Protein AF-A0A2I0NC88-F1 (afdb_monomer)

pLDDT: mean 74.72, std 17.95, range [32.59, 94.5]

Structure (mmCIF, N/CA/C/O backbone):
data_AF-A0A2I0NC88-F1
#
_entry.id   AF-A0A2I0NC88-F1
#
loop_
_atom_site.group_PDB
_atom_site.id
_atom_site.type_symbol
_atom_site.label_atom_id
_atom_site.label_alt_id
_atom_site.label_comp_id
_atom_site.label_asym_id
_atom_site.label_entity_id
_atom_site.label_seq_id
_atom_site.pdbx_PDB_ins_code
_atom_site.Cartn_x
_atom_site.Cartn_y
_atom_site.Cartn_z
_atom_site.occupancy
_atom_site.B_iso_or_equiv
_atom_site.auth_seq_id
_atom_site.auth_comp_id
_atom_site.auth_asym_id
_atom_site.auth_atom_id
_atom_site.pdbx_PDB_model_num
ATOM 1 N N . MET A 1 1 ? 12.461 -2.555 -6.311 1.00 89.81 1 MET A N 1
ATOM 2 C CA . MET A 1 1 ? 11.686 -1.477 -6.960 1.00 89.81 1 MET A CA 1
ATOM 3 C C . MET A 1 1 ? 11.341 -1.941 -8.358 1.00 89.81 1 MET A C 1
ATOM 5 O O . MET A 1 1 ? 12.186 -2.596 -8.954 1.00 89.81 1 MET A O 1
ATOM 9 N N . LEU A 1 2 ? 10.130 -1.673 -8.840 1.00 92.00 2 LEU A N 1
ATOM 10 C CA . LEU A 1 2 ? 9.649 -2.113 -10.152 1.00 92.00 2 LEU A CA 1
ATOM 11 C C . LEU A 1 2 ? 8.887 -0.975 -10.830 1.00 92.00 2 LEU A C 1
ATOM 13 O O . LEU A 1 2 ? 8.014 -0.376 -10.209 1.00 92.00 2 LEU A O 1
ATOM 17 N N . ASP A 1 3 ? 9.206 -0.685 -12.086 1.00 89.56 3 ASP A N 1
ATOM 18 C CA . ASP A 1 3 ? 8.430 0.252 -12.897 1.00 89.56 3 ASP A CA 1
ATOM 19 C C . ASP A 1 3 ? 7.160 -0.429 -13.437 1.00 89.56 3 ASP A C 1
ATOM 21 O O . ASP A 1 3 ? 7.151 -1.629 -13.710 1.00 89.56 3 ASP A O 1
ATOM 25 N N . ILE A 1 4 ? 6.082 0.335 -13.597 1.00 84.31 4 ILE A N 1
ATOM 26 C CA . ILE A 1 4 ? 4.883 -0.114 -14.313 1.00 84.31 4 ILE A CA 1
ATOM 27 C C . ILE A 1 4 ? 5.164 -0.187 -15.821 1.00 84.31 4 ILE A C 1
ATOM 29 O O . ILE A 1 4 ? 4.772 -1.152 -16.475 1.00 84.31 4 ILE A O 1
ATOM 33 N N . GLU A 1 5 ? 5.832 0.829 -16.368 1.00 84.31 5 GLU A N 1
ATOM 34 C CA . GLU A 1 5 ? 6.016 1.026 -17.808 1.00 84.31 5 GLU A CA 1
ATOM 35 C C . GLU A 1 5 ? 7.432 0.604 -18.212 1.00 84.31 5 GLU A C 1
ATOM 37 O O . GLU A 1 5 ? 8.406 1.302 -17.940 1.00 84.31 5 GLU A O 1
ATOM 42 N N . MET A 1 6 ? 7.548 -0.562 -18.850 1.00 88.00 6 MET A N 1
ATOM 43 C CA . MET A 1 6 ? 8.816 -1.144 -19.299 1.00 88.00 6 MET A CA 1
ATOM 44 C C . MET A 1 6 ? 8.647 -1.772 -20.694 1.00 88.00 6 MET A C 1
ATOM 46 O O . MET A 1 6 ? 7.564 -2.275 -21.003 1.00 88.00 6 MET A O 1
ATOM 50 N N . PRO A 1 7 ? 9.681 -1.749 -21.556 1.00 88.00 7 PRO A N 1
ATOM 51 C CA . PRO A 1 7 ? 9.621 -2.373 -22.874 1.00 88.00 7 PRO A CA 1
ATOM 52 C C . PRO A 1 7 ? 9.648 -3.907 -22.777 1.00 88.00 7 PRO A C 1
ATOM 54 O O . PRO A 1 7 ? 10.361 -4.481 -21.957 1.00 88.00 7 PRO A O 1
ATOM 57 N N . GLY A 1 8 ? 8.902 -4.578 -23.658 1.00 91.94 8 GLY A N 1
ATOM 58 C CA . GLY A 1 8 ? 8.863 -6.042 -23.778 1.00 91.94 8 GLY A CA 1
ATOM 59 C C . GLY A 1 8 ? 7.950 -6.743 -22.766 1.00 91.94 8 GLY A C 1
ATOM 60 O O . GLY A 1 8 ? 7.130 -7.555 -23.176 1.00 91.94 8 GLY A O 1
ATOM 61 N N . MET A 1 9 ? 8.061 -6.410 -21.478 1.00 87.62 9 MET A N 1
ATOM 62 C CA . MET A 1 9 ? 7.198 -6.917 -20.401 1.00 87.62 9 MET A CA 1
ATOM 63 C C . MET A 1 9 ? 6.915 -5.793 -19.405 1.00 87.62 9 MET A C 1
ATOM 65 O O . MET A 1 9 ? 7.848 -5.167 -18.908 1.00 87.62 9 MET A O 1
ATOM 69 N N . ASN A 1 10 ? 5.645 -5.545 -19.089 1.00 90.38 10 ASN A N 1
ATOM 70 C CA . ASN A 1 10 ? 5.238 -4.500 -18.152 1.00 90.38 10 ASN A CA 1
ATOM 71 C C . ASN A 1 10 ? 5.289 -4.963 -16.680 1.00 90.38 10 ASN A C 1
ATOM 73 O O . ASN A 1 10 ? 5.391 -6.152 -16.368 1.00 90.38 10 ASN A O 1
ATOM 77 N N . GLY A 1 11 ? 5.197 -4.016 -15.741 1.00 89.75 11 GLY A N 1
ATOM 78 C CA . GLY A 1 11 ? 5.301 -4.309 -14.307 1.00 89.75 11 GLY A CA 1
ATOM 79 C C . GLY A 1 11 ? 4.206 -5.230 -13.746 1.00 89.75 11 GLY A C 1
ATOM 80 O O . GLY A 1 11 ? 4.439 -5.906 -12.746 1.00 89.75 11 GLY A O 1
ATOM 81 N N . PHE A 1 12 ? 3.025 -5.300 -14.371 1.00 90.62 12 PHE A N 1
ATOM 82 C CA . PHE A 1 12 ? 1.961 -6.225 -13.959 1.00 90.62 12 PHE A CA 1
ATOM 83 C C . PHE A 1 12 ? 2.224 -7.646 -14.437 1.00 90.62 12 PHE A C 1
ATOM 85 O O . PHE A 1 12 ? 2.106 -8.567 -13.637 1.00 90.62 12 PHE A O 1
ATOM 92 N N . GLU A 1 13 ? 2.640 -7.809 -15.692 1.00 92.69 13 GLU A N 1
ATOM 93 C CA . GLU A 1 13 ? 3.052 -9.102 -16.256 1.00 92.69 13 GLU A CA 1
ATOM 94 C C . GLU A 1 13 ? 4.215 -9.694 -15.451 1.00 92.69 13 GLU A C 1
ATOM 96 O O . GLU A 1 13 ? 4.201 -10.875 -15.111 1.00 92.69 13 GLU A O 1
ATOM 101 N N . PHE A 1 14 ? 5.176 -8.859 -15.037 1.00 94.25 14 PHE A N 1
ATOM 102 C CA . PHE A 1 14 ? 6.23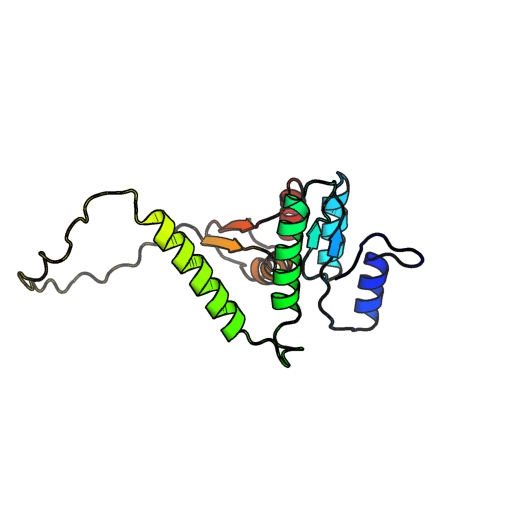6 -9.286 -14.125 1.00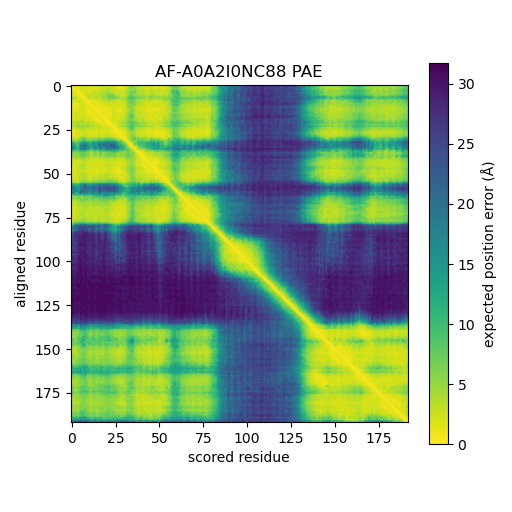 94.25 14 PHE A CA 1
ATOM 103 C C . PHE A 1 14 ? 5.694 -9.752 -12.762 1.00 94.25 14 PHE A C 1
ATOM 105 O O . PHE A 1 14 ? 6.161 -10.762 -12.242 1.00 94.25 14 PHE A O 1
ATOM 112 N N . LEU A 1 15 ? 4.731 -9.042 -12.157 1.00 92.88 15 LEU A N 1
ATOM 113 C CA . LEU A 1 15 ? 4.129 -9.453 -10.878 1.00 92.88 15 LEU A CA 1
ATOM 114 C C . LEU A 1 15 ? 3.327 -10.758 -11.004 1.00 92.88 15 LEU A C 1
ATOM 116 O O . LEU A 1 15 ? 3.405 -11.599 -10.107 1.00 92.88 15 LEU A O 1
ATOM 120 N N . GLU A 1 16 ? 2.591 -10.928 -12.104 1.00 93.88 16 GLU A N 1
ATOM 121 C CA . GLU A 1 16 ? 1.841 -12.140 -12.445 1.00 93.88 16 GLU A CA 1
ATOM 122 C C . GLU A 1 16 ? 2.810 -13.326 -12.616 1.00 93.88 16 GLU A C 1
ATOM 124 O O . GLU A 1 16 ? 2.749 -14.275 -11.833 1.00 93.88 16 GLU A O 1
ATOM 129 N N . MET A 1 17 ? 3.817 -13.212 -13.490 1.00 93.50 17 MET A N 1
ATOM 130 C CA . MET A 1 17 ? 4.854 -14.234 -13.695 1.00 93.50 17 MET A CA 1
ATOM 131 C C . MET A 1 17 ? 5.632 -14.558 -12.407 1.00 93.50 17 MET A C 1
ATOM 133 O O . MET A 1 17 ? 5.860 -15.719 -12.075 1.00 93.50 17 MET A O 1
ATOM 137 N N . LYS A 1 18 ? 6.024 -13.546 -11.624 1.00 92.94 18 LYS A N 1
ATOM 138 C CA . LYS A 1 18 ? 6.692 -13.725 -10.321 1.00 92.94 18 LYS A CA 1
ATOM 139 C C . LYS A 1 18 ? 5.839 -14.554 -9.353 1.00 92.94 18 LYS A C 1
ATOM 141 O O . LYS A 1 18 ? 6.387 -15.341 -8.578 1.00 92.94 18 LYS A O 1
ATOM 146 N N . LYS A 1 19 ? 4.519 -14.344 -9.354 1.00 89.75 19 LYS A N 1
ATOM 147 C CA . LYS A 1 19 ? 3.560 -15.073 -8.516 1.00 89.75 19 LYS A CA 1
ATOM 148 C C . LYS A 1 19 ? 3.395 -16.516 -8.997 1.00 89.75 19 LYS A C 1
ATOM 150 O O . LYS A 1 19 ? 3.413 -17.414 -8.161 1.00 89.75 19 LYS A O 1
ATOM 155 N N . GLU A 1 20 ? 3.300 -16.736 -10.306 1.00 93.94 20 GLU A N 1
ATOM 156 C CA . GLU A 1 20 ? 3.241 -18.070 -10.927 1.00 93.94 20 GLU A CA 1
ATOM 157 C C . GLU A 1 20 ? 4.505 -18.897 -10.653 1.00 93.94 20 GLU A C 1
ATOM 159 O O . GLU A 1 20 ? 4.414 -20.063 -10.278 1.00 93.94 20 GLU A O 1
ATOM 164 N N . LEU A 1 21 ? 5.684 -18.273 -10.739 1.00 93.94 21 LEU A N 1
ATOM 165 C CA . LEU A 1 21 ? 6.977 -18.889 -10.422 1.00 93.94 21 LEU A CA 1
ATOM 166 C C . LEU A 1 21 ? 7.239 -19.051 -8.908 1.00 93.94 21 LEU A C 1
ATOM 168 O O . LEU A 1 21 ? 8.311 -19.511 -8.519 1.00 93.94 21 LEU A O 1
ATOM 172 N N . GLY A 1 22 ? 6.306 -18.649 -8.035 1.00 90.06 22 GLY A N 1
ATOM 173 C CA . GLY A 1 22 ? 6.441 -18.782 -6.578 1.00 90.06 22 GLY A CA 1
ATOM 174 C C . GLY A 1 22 ? 7.544 -17.920 -5.943 1.00 90.06 22 GLY A C 1
ATOM 175 O O . GLY A 1 22 ? 8.000 -18.212 -4.838 1.00 90.06 22 GLY A O 1
ATOM 176 N N . ILE A 1 23 ? 7.996 -16.856 -6.615 1.00 90.00 23 ILE A N 1
ATOM 177 C CA . ILE A 1 23 ? 9.155 -16.058 -6.192 1.00 90.00 23 ILE A CA 1
ATOM 178 C C . ILE A 1 23 ? 8.761 -15.093 -5.058 1.00 90.00 23 ILE A C 1
ATOM 180 O O . ILE A 1 23 ? 8.155 -14.041 -5.290 1.00 90.00 23 ILE A O 1
ATOM 184 N N . ASP A 1 24 ? 9.154 -15.404 -3.818 1.00 84.25 24 ASP A N 1
ATOM 185 C CA . ASP A 1 24 ? 8.942 -14.558 -2.627 1.00 84.25 24 ASP A CA 1
ATOM 186 C C . ASP A 1 24 ? 10.012 -13.457 -2.473 1.00 84.25 24 ASP A C 1
ATOM 188 O O . ASP A 1 24 ? 10.794 -13.429 -1.523 1.00 84.25 24 ASP A O 1
ATOM 192 N N . ILE A 1 25 ? 10.047 -12.533 -3.436 1.00 88.94 25 ILE A N 1
ATOM 193 C CA . ILE A 1 25 ? 10.801 -11.272 -3.343 1.00 88.94 25 ILE A CA 1
ATOM 194 C C . ILE A 1 25 ? 9.801 -10.123 -3.128 1.00 88.94 25 ILE A C 1
ATOM 196 O O . ILE A 1 25 ? 8.797 -10.054 -3.846 1.00 88.94 25 ILE A O 1
ATOM 200 N N . PRO A 1 26 ? 10.013 -9.202 -2.172 1.00 90.06 26 PRO A N 1
ATOM 201 C CA . PRO A 1 26 ? 9.122 -8.065 -1.986 1.00 90.06 26 PRO A CA 1
ATOM 202 C C . PRO A 1 26 ? 9.301 -7.035 -3.108 1.00 90.06 26 PRO A C 1
ATOM 204 O O . PRO A 1 26 ? 10.405 -6.568 -3.386 1.00 90.06 26 PRO A O 1
ATOM 207 N N . VAL A 1 27 ? 8.191 -6.648 -3.738 1.00 92.06 27 VAL A N 1
ATOM 208 C CA . VAL A 1 27 ? 8.163 -5.647 -4.812 1.00 92.06 27 VAL A CA 1
ATOM 209 C C . VAL A 1 27 ? 7.435 -4.397 -4.335 1.00 92.06 27 VAL A C 1
ATOM 211 O O . VAL A 1 27 ? 6.366 -4.484 -3.738 1.00 92.06 27 VAL A O 1
ATOM 214 N N . VAL A 1 28 ? 8.021 -3.240 -4.631 1.00 91.75 28 VAL A N 1
ATOM 215 C CA . VAL A 1 28 ? 7.431 -1.909 -4.454 1.00 91.75 28 VAL A CA 1
ATOM 216 C C . VAL A 1 28 ? 7.399 -1.246 -5.823 1.00 91.75 28 VAL A C 1
ATOM 218 O O . VAL A 1 28 ? 8.420 -1.255 -6.523 1.00 91.75 28 VAL A O 1
ATOM 221 N N . MET A 1 29 ? 6.234 -0.725 -6.203 1.00 90.81 29 MET A N 1
ATOM 222 C CA . MET A 1 29 ? 6.007 -0.124 -7.518 1.00 90.81 29 MET A CA 1
ATOM 223 C C . MET A 1 29 ? 6.487 1.323 -7.574 1.00 90.81 29 MET A C 1
ATOM 225 O O . MET A 1 29 ? 6.319 2.070 -6.616 1.00 90.81 29 MET A O 1
ATOM 229 N N . LEU A 1 30 ? 6.996 1.737 -8.730 1.00 87.88 30 LEU A N 1
ATOM 230 C CA . LEU A 1 30 ? 7.256 3.127 -9.081 1.00 87.88 30 LEU A CA 1
ATOM 231 C C . LEU A 1 30 ? 6.252 3.547 -10.160 1.00 87.88 30 LEU A C 1
ATOM 233 O O . LEU A 1 30 ? 6.310 3.062 -11.289 1.00 87.88 30 LEU A O 1
ATOM 237 N N . SER A 1 31 ? 5.334 4.452 -9.826 1.00 78.88 31 SER A N 1
ATOM 238 C CA . SER A 1 31 ? 4.318 4.972 -10.753 1.00 78.88 31 SER A CA 1
ATOM 239 C C . SER A 1 31 ? 4.563 6.448 -11.036 1.00 78.88 31 SER A C 1
ATOM 241 O O . SER A 1 31 ? 4.748 7.218 -10.107 1.00 78.88 31 SER A O 1
ATOM 243 N N . SER A 1 32 ? 4.489 6.897 -12.285 1.00 75.88 32 SER A N 1
ATOM 244 C CA . SER A 1 32 ? 4.350 8.331 -12.592 1.00 75.88 32 SER A CA 1
ATOM 245 C C . SER A 1 32 ? 2.991 8.876 -12.105 1.00 75.88 32 SER A C 1
ATOM 247 O O . SER A 1 32 ? 2.157 8.128 -11.585 1.00 75.88 32 SER A O 1
ATOM 249 N N . LEU A 1 33 ? 2.759 10.182 -12.257 1.00 65.19 33 LEU A N 1
ATOM 250 C CA . LEU A 1 33 ? 1.482 10.839 -11.956 1.00 65.19 33 LEU A CA 1
ATOM 251 C C . LEU A 1 33 ? 0.495 10.713 -13.143 1.00 65.19 33 LEU A C 1
ATOM 253 O O . LEU A 1 33 ? 0.915 10.572 -14.294 1.00 65.19 33 LEU A O 1
ATOM 257 N N . GLY A 1 34 ? -0.820 10.706 -12.889 1.00 59.88 34 GLY A N 1
ATOM 258 C CA . GLY A 1 34 ? -1.850 10.640 -13.943 1.00 59.88 34 GLY A CA 1
ATOM 259 C C . GLY A 1 34 ? -3.208 10.091 -13.482 1.00 59.88 34 GLY A C 1
ATOM 260 O O . GLY A 1 34 ? -3.271 9.219 -12.620 1.00 59.88 34 GLY A O 1
ATOM 261 N N . ALA A 1 35 ? -4.303 10.576 -14.079 1.00 49.47 35 ALA A N 1
ATOM 262 C CA . ALA A 1 35 ? -5.675 10.354 -13.596 1.00 49.47 35 ALA A CA 1
ATOM 263 C C . ALA A 1 35 ? -6.155 8.886 -13.608 1.00 49.47 35 ALA A C 1
ATOM 265 O O . ALA A 1 35 ? -6.973 8.497 -12.780 1.00 49.47 35 ALA A O 1
ATOM 266 N N . THR A 1 36 ? -5.642 8.046 -14.510 1.00 54.84 36 THR A N 1
ATOM 267 C CA . THR A 1 36 ? -5.981 6.611 -14.579 1.00 54.84 36 THR A CA 1
ATOM 268 C C . THR A 1 36 ? -5.218 5.755 -13.563 1.00 54.84 36 THR A C 1
ATOM 270 O O . THR A 1 36 ? -5.550 4.585 -13.361 1.00 54.84 36 THR A O 1
ATOM 273 N N . ARG A 1 37 ? -4.188 6.313 -12.913 1.00 66.06 37 ARG A N 1
ATOM 274 C CA . ARG A 1 37 ? -3.199 5.539 -12.155 1.00 66.06 37 ARG A CA 1
ATOM 275 C C . ARG A 1 37 ? -3.663 4.986 -10.799 1.00 66.06 37 ARG A C 1
ATOM 277 O O . ARG A 1 37 ? -3.178 3.911 -10.468 1.00 66.06 37 ARG A O 1
ATOM 284 N N . PRO A 1 38 ? -4.617 5.574 -10.045 1.00 72.12 38 PRO A N 1
ATOM 285 C CA . PRO A 1 38 ? -5.120 4.968 -8.806 1.00 72.12 38 PRO A CA 1
ATOM 286 C C . PRO A 1 38 ? -5.603 3.516 -8.963 1.00 72.12 38 PRO A C 1
ATOM 288 O O . PRO A 1 38 ? -5.131 2.630 -8.252 1.00 72.12 38 PRO A O 1
ATOM 291 N N . LYS A 1 39 ? -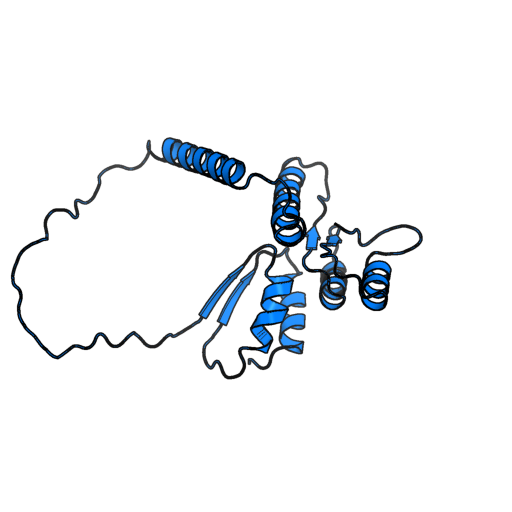6.459 3.238 -9.958 1.00 75.81 39 LYS A N 1
ATOM 292 C CA . LYS A 1 39 ? -6.951 1.879 -10.271 1.00 75.81 39 LYS A CA 1
ATOM 293 C C . LYS A 1 39 ? -5.825 0.933 -10.693 1.00 75.81 39 LYS A C 1
ATOM 295 O O . LYS A 1 39 ? -5.772 -0.220 -10.274 1.00 75.81 39 LYS A O 1
ATOM 300 N N . VAL A 1 40 ? -4.908 1.447 -11.508 1.00 77.44 40 VAL A N 1
ATOM 301 C CA . VAL A 1 40 ? -3.765 0.718 -12.074 1.00 77.44 40 VAL A CA 1
ATOM 302 C C . VAL A 1 40 ? -2.767 0.325 -10.972 1.00 77.44 40 VAL A C 1
ATOM 304 O O . VAL A 1 40 ? -2.386 -0.836 -10.868 1.00 77.44 40 VAL A O 1
ATOM 307 N N . THR A 1 41 ? -2.430 1.236 -10.061 1.00 74.75 41 THR A N 1
ATOM 308 C CA . THR A 1 41 ? -1.587 0.955 -8.888 1.00 74.75 41 THR A CA 1
ATOM 309 C C . THR A 1 41 ? -2.276 0.030 -7.884 1.00 74.75 41 THR A C 1
ATOM 311 O O . THR A 1 41 ? -1.625 -0.834 -7.298 1.00 74.75 41 THR A O 1
ATOM 314 N N . MET A 1 42 ? -3.599 0.131 -7.723 1.00 81.62 42 MET A N 1
ATOM 315 C CA . MET A 1 42 ? -4.359 -0.820 -6.908 1.00 81.62 42 MET A CA 1
ATOM 316 C C . MET A 1 42 ? -4.292 -2.253 -7.457 1.00 81.62 42 MET A C 1
ATOM 318 O O . MET A 1 42 ? -4.096 -3.171 -6.658 1.00 81.62 42 ME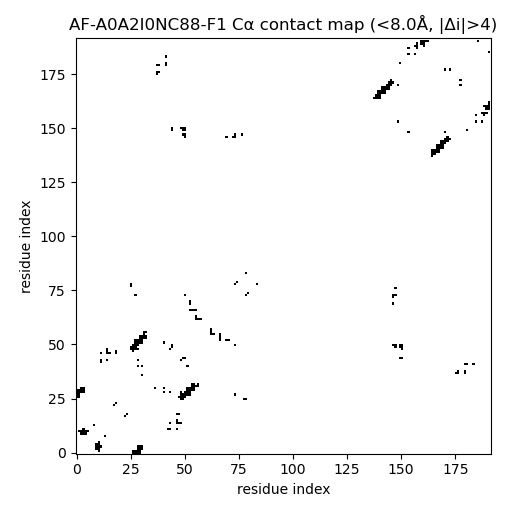T A O 1
ATOM 322 N N . LYS A 1 43 ? -4.311 -2.445 -8.790 1.00 86.12 43 LYS A N 1
ATOM 323 C CA . LYS A 1 43 ? -4.048 -3.756 -9.421 1.00 86.12 43 LYS A CA 1
ATOM 324 C C . LYS A 1 43 ? -2.688 -4.325 -8.992 1.00 86.12 43 LYS A C 1
ATOM 326 O O . LYS A 1 43 ? -2.592 -5.520 -8.732 1.00 86.12 43 LYS A O 1
ATOM 331 N N . ALA A 1 44 ? -1.641 -3.501 -8.867 1.00 88.69 44 ALA A N 1
ATOM 332 C CA . ALA A 1 44 ? -0.325 -3.990 -8.437 1.00 88.69 44 ALA A CA 1
ATOM 333 C C . ALA A 1 44 ? -0.351 -4.553 -7.007 1.00 88.69 44 ALA A C 1
ATOM 335 O O . ALA A 1 44 ? 0.254 -5.593 -6.747 1.00 88.69 44 ALA A O 1
ATOM 336 N N . LEU A 1 45 ? -1.064 -3.892 -6.088 1.00 88.31 45 LEU A N 1
ATOM 337 C CA . LEU A 1 45 ? -1.223 -4.370 -4.711 1.00 88.31 45 LEU A CA 1
ATOM 338 C C . LEU A 1 45 ? -2.006 -5.694 -4.662 1.00 88.31 45 LEU A C 1
ATOM 340 O O . LEU A 1 45 ? -1.620 -6.598 -3.924 1.00 88.31 45 LEU A O 1
ATOM 344 N N . ASP A 1 46 ? -3.044 -5.849 -5.491 1.00 87.44 46 ASP A N 1
ATOM 345 C CA . ASP A 1 46 ? -3.801 -7.109 -5.618 1.00 87.44 46 ASP A CA 1
ATOM 346 C C . ASP A 1 46 ? -2.969 -8.247 -6.247 1.00 87.44 46 ASP A C 1
ATOM 348 O O . ASP A 1 46 ? -3.122 -9.417 -5.889 1.00 87.44 46 ASP A O 1
ATOM 352 N N . LEU A 1 47 ? -2.017 -7.911 -7.122 1.00 89.75 47 LEU A N 1
ATOM 353 C CA . LEU A 1 47 ? -1.018 -8.842 -7.663 1.00 89.75 47 LEU A CA 1
ATOM 354 C C . LEU A 1 47 ? 0.148 -9.137 -6.699 1.00 89.75 47 LEU A C 1
ATOM 356 O O . LEU A 1 47 ? 1.020 -9.946 -7.015 1.00 89.75 47 LEU A O 1
ATOM 360 N N . GLY A 1 48 ? 0.153 -8.547 -5.500 1.00 88.69 48 GLY A N 1
ATOM 361 C CA . GLY A 1 48 ? 1.108 -8.861 -4.436 1.00 88.69 48 GLY A CA 1
ATOM 362 C C . GLY A 1 48 ? 2.294 -7.902 -4.308 1.00 88.69 48 GLY A C 1
ATOM 363 O O . GLY A 1 48 ? 3.235 -8.212 -3.566 1.00 88.69 48 GLY A O 1
ATOM 364 N N . ALA A 1 49 ? 2.264 -6.737 -4.965 1.00 91.88 49 ALA A N 1
ATOM 365 C CA . ALA A 1 49 ? 3.142 -5.633 -4.586 1.00 91.88 49 ALA A CA 1
ATOM 366 C C . ALA A 1 49 ? 2.883 -5.236 -3.122 1.00 91.88 49 ALA A C 1
ATOM 368 O O . ALA A 1 49 ? 1.754 -5.267 -2.631 1.00 91.88 49 ALA A O 1
ATOM 369 N N . LYS A 1 50 ? 3.946 -4.880 -2.402 1.00 89.56 50 LYS A N 1
ATOM 370 C CA . LYS A 1 50 ? 3.878 -4.518 -0.981 1.00 89.56 50 LYS A CA 1
ATOM 371 C C . LYS A 1 50 ? 3.571 -3.041 -0.754 1.00 89.56 50 LYS A C 1
ATOM 373 O O . LYS A 1 50 ? 3.078 -2.702 0.319 1.00 89.56 50 LYS A O 1
ATOM 378 N N . ASP A 1 51 ? 3.902 -2.198 -1.729 1.00 89.56 51 ASP A N 1
ATOM 379 C CA . ASP A 1 51 ? 3.757 -0.745 -1.659 1.00 89.56 51 ASP A CA 1
ATOM 380 C C . ASP A 1 51 ? 3.863 -0.099 -3.046 1.00 89.56 51 ASP A C 1
ATOM 382 O O . ASP A 1 51 ? 4.217 -0.765 -4.028 1.00 89.56 51 ASP A O 1
ATOM 386 N N . PHE A 1 52 ? 3.643 1.213 -3.106 1.00 88.31 52 PHE A N 1
ATOM 387 C CA . PHE A 1 52 ? 3.974 2.034 -4.268 1.00 88.31 52 PHE A CA 1
ATOM 388 C C . PHE A 1 52 ? 4.561 3.388 -3.860 1.00 88.31 52 PHE A C 1
ATOM 390 O O . PHE A 1 52 ? 4.294 3.895 -2.777 1.00 88.31 52 PHE A O 1
ATOM 397 N N . ILE A 1 53 ? 5.342 3.973 -4.763 1.00 86.38 53 ILE A N 1
ATOM 398 C CA . ILE A 1 53 ? 5.939 5.304 -4.649 1.00 86.38 53 ILE A CA 1
ATOM 399 C C . ILE A 1 53 ? 5.647 6.049 -5.953 1.00 86.38 53 ILE A C 1
ATOM 401 O O . ILE A 1 53 ? 5.666 5.452 -7.039 1.00 86.38 53 ILE A O 1
ATOM 405 N N . ILE A 1 54 ? 5.358 7.348 -5.860 1.00 84.00 54 ILE A N 1
ATOM 406 C CA . ILE A 1 54 ? 5.170 8.189 -7.044 1.00 84.00 54 ILE A CA 1
ATOM 407 C C . ILE A 1 54 ? 6.531 8.695 -7.529 1.00 84.00 54 ILE A C 1
ATOM 409 O O . ILE A 1 54 ? 7.320 9.220 -6.753 1.00 84.00 54 ILE A O 1
ATOM 413 N N . LYS A 1 55 ? 6.827 8.532 -8.821 1.00 83.88 55 LYS A N 1
ATOM 414 C CA . LYS A 1 55 ? 8.018 9.115 -9.453 1.00 83.88 55 LYS A CA 1
ATOM 415 C C . LYS A 1 55 ? 7.882 10.644 -9.472 1.00 83.88 55 LYS A C 1
ATOM 417 O O . LYS A 1 55 ? 6.794 11.119 -9.809 1.00 83.88 55 LYS A O 1
ATOM 422 N N . PRO A 1 56 ? 8.958 11.411 -9.218 1.00 78.12 56 PRO A N 1
ATOM 423 C CA . PRO A 1 56 ? 8.913 12.864 -9.336 1.00 78.12 56 PRO A CA 1
ATOM 424 C C . PRO A 1 56 ? 8.553 13.252 -10.777 1.00 78.12 56 PRO A C 1
ATOM 426 O O . PRO A 1 56 ? 9.151 12.761 -11.735 1.00 78.12 56 PRO A O 1
ATOM 429 N N . SER A 1 57 ? 7.549 14.114 -10.934 1.00 64.50 57 SER A N 1
ATOM 430 C CA . SER A 1 57 ? 7.017 14.534 -12.234 1.00 64.50 57 SER A CA 1
ATOM 431 C C . SER A 1 57 ? 7.313 16.011 -12.498 1.00 64.50 57 SER A C 1
ATOM 433 O O . SER A 1 57 ? 6.397 16.824 -12.604 1.00 64.50 57 SER A O 1
ATOM 435 N N . GLY A 1 58 ? 8.598 16.359 -12.585 1.00 58.91 58 GLY A N 1
ATOM 436 C CA . GLY A 1 58 ? 9.058 17.721 -12.856 1.00 58.91 58 GLY A CA 1
ATOM 437 C C . GLY A 1 58 ? 10.516 17.954 -12.459 1.00 58.91 58 GLY A C 1
ATOM 438 O O . GLY A 1 58 ? 11.165 17.085 -11.884 1.00 58.91 58 GLY A O 1
ATOM 439 N N . SER A 1 59 ? 11.025 19.148 -12.760 1.00 46.19 59 SER A N 1
ATOM 440 C CA . SER A 1 59 ? 12.385 19.610 -12.435 1.00 46.19 59 SER A CA 1
ATOM 441 C C . SER A 1 59 ? 12.489 20.322 -11.072 1.00 46.19 59 SER A C 1
ATOM 443 O O . SER A 1 59 ? 13.424 21.087 -10.841 1.00 46.19 59 SER A O 1
ATOM 445 N N . ILE A 1 60 ? 11.531 20.100 -10.164 1.00 58.00 60 ILE A N 1
ATOM 446 C CA . ILE A 1 60 ? 11.485 20.737 -8.841 1.00 58.00 60 ILE A CA 1
ATOM 447 C C . ILE A 1 60 ? 12.268 19.880 -7.836 1.00 58.00 60 ILE A C 1
ATOM 449 O O . ILE A 1 60 ? 11.910 18.737 -7.559 1.00 58.00 60 ILE A O 1
ATOM 453 N N . SER A 1 61 ? 13.341 20.441 -7.266 1.00 57.03 61 SER A N 1
ATOM 454 C CA . SER A 1 61 ? 14.313 19.697 -6.441 1.00 57.03 61 SER A CA 1
ATOM 455 C C . SER A 1 61 ? 13.736 19.067 -5.161 1.00 57.03 61 SER A C 1
ATOM 457 O O . SER A 1 61 ? 14.281 18.085 -4.666 1.00 57.03 61 SER A O 1
ATOM 459 N N . MET A 1 62 ? 12.634 19.595 -4.621 1.00 56.06 62 MET A N 1
ATOM 460 C CA . MET A 1 62 ? 12.010 19.075 -3.393 1.00 56.06 62 MET A CA 1
ATOM 461 C C . MET A 1 62 ? 11.316 17.719 -3.590 1.00 56.06 62 MET A C 1
ATOM 463 O O . MET A 1 62 ? 11.308 16.887 -2.677 1.00 56.06 62 MET A O 1
ATOM 467 N N . ASP A 1 63 ? 10.757 17.474 -4.779 1.00 66.88 63 ASP A N 1
ATOM 468 C CA . ASP A 1 63 ? 10.038 16.232 -5.075 1.00 66.88 63 ASP A CA 1
ATOM 469 C C . ASP A 1 63 ? 11.005 15.042 -5.117 1.00 66.88 63 ASP A C 1
ATOM 471 O O . ASP A 1 63 ? 10.690 13.959 -4.625 1.00 66.88 63 ASP A O 1
ATOM 475 N N . ILE A 1 64 ? 12.212 15.239 -5.662 1.00 75.38 64 ILE A N 1
ATOM 476 C CA . ILE A 1 64 ? 13.209 14.169 -5.782 1.00 75.38 64 ILE A CA 1
ATOM 477 C C . ILE A 1 64 ? 13.877 13.820 -4.443 1.00 75.38 64 ILE A C 1
ATOM 479 O O . ILE A 1 64 ? 14.138 12.642 -4.199 1.00 75.38 64 ILE A O 1
ATOM 483 N N . GLU A 1 65 ? 14.074 14.785 -3.539 1.00 76.19 65 GLU A N 1
ATOM 484 C CA . GLU A 1 65 ? 14.527 14.501 -2.167 1.00 76.19 65 GLU A CA 1
ATOM 485 C C . GLU A 1 65 ? 13.465 13.719 -1.383 1.00 76.19 65 GLU A C 1
ATOM 487 O O . GLU A 1 65 ? 13.767 12.690 -0.773 1.00 76.19 65 GLU A O 1
ATOM 492 N N . THR A 1 66 ? 12.201 14.147 -1.467 1.00 77.12 66 THR A N 1
ATOM 493 C CA . THR A 1 66 ? 11.076 13.499 -0.777 1.00 77.12 66 THR A CA 1
ATOM 494 C C . THR A 1 66 ? 10.872 12.063 -1.270 1.00 77.12 66 THR A C 1
ATOM 496 O O . THR A 1 66 ? 10.834 11.131 -0.465 1.00 77.12 66 THR A O 1
ATOM 499 N N . VAL A 1 67 ? 10.844 11.848 -2.591 1.00 82.62 67 VAL A N 1
ATOM 500 C CA . VAL A 1 67 ? 10.775 10.500 -3.181 1.00 82.62 67 VAL A CA 1
ATOM 501 C C . VAL A 1 67 ? 12.021 9.674 -2.838 1.00 82.62 67 VAL A C 1
ATOM 503 O O . VAL A 1 67 ? 11.913 8.473 -2.592 1.00 82.62 67 VAL A O 1
ATOM 506 N N . GLY A 1 68 ? 13.200 10.298 -2.735 1.00 84.00 68 GLY A N 1
ATOM 507 C CA . GLY A 1 68 ? 14.414 9.656 -2.229 1.00 84.00 68 GLY A CA 1
ATOM 508 C C . GLY A 1 68 ? 14.234 9.093 -0.815 1.00 84.00 68 GLY A C 1
ATOM 509 O O . GLY A 1 68 ? 14.555 7.926 -0.568 1.00 84.00 68 GLY A O 1
ATOM 510 N N . HIS A 1 69 ? 13.652 9.872 0.102 1.00 85.25 69 HIS A N 1
ATOM 511 C CA . HIS A 1 69 ? 13.320 9.408 1.452 1.00 85.25 69 HIS A CA 1
ATOM 512 C C . HIS A 1 69 ? 12.299 8.258 1.451 1.00 85.25 69 HIS A C 1
ATOM 514 O O . HIS A 1 69 ? 12.503 7.279 2.176 1.00 85.25 69 HIS A O 1
ATOM 520 N N . GLU A 1 70 ? 11.251 8.319 0.622 1.00 84.75 70 GLU A N 1
ATOM 521 C CA . GLU A 1 70 ? 10.269 7.229 0.484 1.00 84.75 70 GLU A CA 1
ATOM 522 C C . GLU A 1 70 ? 10.913 5.935 -0.041 1.00 84.75 70 GLU A C 1
ATOM 524 O O . GLU A 1 70 ? 10.695 4.859 0.525 1.00 84.75 70 GLU A O 1
ATOM 529 N N . ILE A 1 71 ? 11.776 6.029 -1.061 1.00 87.62 71 ILE A N 1
ATOM 530 C CA . ILE A 1 71 ? 12.524 4.891 -1.620 1.00 87.62 71 ILE A CA 1
ATOM 531 C C . ILE A 1 71 ? 13.427 4.272 -0.551 1.00 87.62 71 ILE A C 1
ATOM 533 O O . ILE A 1 71 ? 13.402 3.055 -0.362 1.00 87.62 71 ILE A O 1
ATOM 537 N N . VAL A 1 72 ? 14.190 5.083 0.189 1.00 87.62 72 VAL A N 1
ATOM 538 C CA . VAL A 1 72 ? 15.066 4.598 1.268 1.00 87.62 72 VAL A CA 1
ATOM 539 C C . VAL A 1 72 ? 14.256 3.934 2.386 1.00 87.62 72 VAL A C 1
ATOM 541 O O . VAL A 1 72 ? 14.652 2.872 2.874 1.00 87.62 72 VAL A O 1
ATOM 544 N N . ALA A 1 73 ? 13.118 4.509 2.783 1.00 85.12 73 ALA A N 1
ATOM 545 C CA . ALA A 1 73 ? 12.238 3.932 3.797 1.00 85.12 73 ALA A CA 1
ATOM 546 C C . ALA A 1 73 ? 11.657 2.580 3.350 1.00 85.12 73 ALA A C 1
ATOM 548 O O . ALA A 1 73 ? 11.683 1.612 4.115 1.00 85.12 73 ALA A O 1
ATOM 549 N N . ALA A 1 74 ? 11.196 2.484 2.102 1.00 86.12 74 ALA A N 1
ATOM 550 C CA . ALA A 1 74 ? 10.678 1.252 1.522 1.00 86.12 74 ALA A CA 1
ATOM 551 C C . ALA A 1 74 ? 11.769 0.175 1.369 1.00 86.12 74 ALA A C 1
ATOM 553 O O . ALA A 1 74 ? 11.551 -0.969 1.768 1.00 86.12 74 ALA A O 1
ATOM 554 N N . VAL A 1 75 ? 12.969 0.517 0.879 1.00 87.44 75 VAL A N 1
ATOM 555 C CA . VAL A 1 75 ? 14.102 -0.428 0.801 1.00 87.44 75 VAL A CA 1
ATOM 556 C C . VAL A 1 75 ? 14.475 -0.949 2.189 1.00 87.44 75 VAL A C 1
ATOM 558 O O . VAL A 1 75 ? 14.563 -2.162 2.369 1.00 87.44 75 VAL A O 1
ATOM 561 N N . LYS A 1 76 ? 14.620 -0.076 3.196 1.00 85.12 76 LYS A N 1
ATOM 562 C CA . LYS A 1 76 ? 14.922 -0.494 4.579 1.00 85.12 76 LYS A CA 1
ATOM 563 C C . LYS A 1 76 ? 13.826 -1.390 5.166 1.00 85.12 76 LYS A C 1
ATOM 565 O O . LYS A 1 76 ? 14.137 -2.376 5.831 1.00 85.12 76 LYS A O 1
ATOM 570 N N . ARG A 1 77 ? 12.551 -1.071 4.913 1.00 84.12 77 ARG A N 1
ATOM 571 C CA . ARG A 1 77 ? 11.398 -1.808 5.454 1.00 84.12 77 ARG A CA 1
ATOM 572 C C . ARG A 1 77 ? 11.220 -3.186 4.822 1.00 84.12 77 ARG A C 1
ATOM 574 O O . ARG A 1 77 ? 10.984 -4.147 5.545 1.00 84.12 77 ARG A O 1
ATOM 581 N N . TYR A 1 78 ? 11.319 -3.282 3.498 1.00 85.94 78 TYR A N 1
ATOM 582 C CA . TYR A 1 78 ? 11.020 -4.513 2.763 1.00 85.94 78 TYR A CA 1
ATOM 583 C C . TYR A 1 78 ? 12.256 -5.362 2.448 1.00 85.94 78 TYR A C 1
ATOM 585 O O . TYR A 1 78 ? 12.138 -6.579 2.366 1.00 85.94 78 TYR A O 1
ATOM 593 N N . GLY A 1 79 ? 13.442 -4.760 2.326 1.00 79.19 79 GLY A N 1
ATOM 594 C CA . GLY A 1 79 ? 14.714 -5.493 2.315 1.00 79.19 79 GLY A CA 1
ATOM 595 C C . GLY A 1 79 ? 15.132 -5.994 3.707 1.00 79.19 79 GLY A C 1
ATOM 596 O O . GLY A 1 79 ? 15.979 -6.876 3.827 1.00 79.19 79 GLY A O 1
ATOM 597 N N . GLY A 1 80 ? 14.528 -5.462 4.773 1.00 70.00 80 GLY A N 1
ATOM 598 C CA . GLY A 1 80 ? 14.824 -5.838 6.153 1.00 70.00 80 GLY A CA 1
ATOM 599 C C . GLY A 1 80 ? 14.471 -7.291 6.510 1.00 70.00 80 GLY A C 1
ATOM 600 O O . GLY A 1 80 ? 13.542 -7.892 5.981 1.00 70.00 80 GLY A O 1
ATOM 601 N N . ALA A 1 81 ? 15.213 -7.837 7.477 1.00 53.19 81 ALA A N 1
ATOM 602 C CA . ALA A 1 81 ? 15.090 -9.181 8.065 1.00 53.19 81 ALA A CA 1
ATOM 603 C C . ALA A 1 81 ? 15.544 -10.377 7.198 1.00 53.19 81 ALA A C 1
ATOM 605 O O . ALA A 1 81 ? 16.406 -11.112 7.673 1.00 53.19 81 ALA A O 1
ATOM 606 N N . LYS A 1 82 ? 15.063 -10.575 5.958 1.00 51.81 82 LYS A N 1
ATOM 607 C CA . LYS A 1 82 ? 15.559 -11.683 5.095 1.00 51.81 82 LYS A CA 1
ATOM 608 C C . LYS A 1 82 ? 16.920 -11.397 4.438 1.00 51.81 82 LYS A C 1
ATOM 610 O O . LYS A 1 82 ? 17.662 -12.335 4.178 1.00 51.81 82 LYS A O 1
ATOM 615 N N . TYR A 1 83 ? 17.268 -10.127 4.214 1.00 52.72 83 TYR A N 1
ATOM 616 C CA . TYR A 1 83 ? 18.516 -9.704 3.549 1.00 52.72 83 TYR A CA 1
ATOM 617 C C . TYR A 1 83 ? 19.418 -8.886 4.492 1.00 52.72 83 TYR A C 1
ATOM 619 O O . TYR A 1 83 ? 20.098 -7.951 4.083 1.00 52.72 83 TYR A O 1
ATOM 627 N N . LYS A 1 84 ? 19.372 -9.193 5.796 1.00 45.62 84 LYS A N 1
ATOM 628 C CA . LYS A 1 84 ? 19.892 -8.340 6.879 1.00 45.62 84 LYS A CA 1
ATOM 629 C C . LYS A 1 84 ? 21.391 -8.524 7.182 1.00 45.62 84 LYS A C 1
ATOM 631 O O . LYS A 1 84 ? 21.803 -8.372 8.330 1.00 45.62 84 LYS A O 1
ATOM 636 N N . THR A 1 85 ? 22.208 -8.834 6.180 1.00 42.16 85 THR A N 1
ATOM 637 C CA . THR A 1 85 ? 23.669 -8.701 6.287 1.00 42.16 85 THR A CA 1
ATOM 638 C C . THR A 1 85 ? 24.053 -7.241 6.051 1.00 42.16 85 THR A C 1
ATOM 640 O O . THR A 1 85 ? 23.886 -6.728 4.951 1.00 42.16 85 THR A O 1
ATOM 643 N N . GLU A 1 86 ? 24.556 -6.593 7.104 1.00 45.94 86 GLU A N 1
ATOM 644 C CA . GLU A 1 86 ? 25.283 -5.312 7.057 1.00 45.94 86 GLU A CA 1
ATOM 645 C C . GLU A 1 86 ? 24.510 -4.069 6.572 1.00 45.94 86 GLU A C 1
ATOM 647 O O . GLU A 1 86 ? 24.953 -3.316 5.709 1.00 45.94 86 GLU A O 1
ATOM 652 N N . ILE A 1 87 ? 23.408 -3.749 7.256 1.00 50.38 87 ILE A N 1
ATOM 653 C CA . ILE A 1 87 ? 23.050 -2.338 7.475 1.00 50.38 87 ILE A CA 1
ATOM 654 C C . ILE A 1 87 ? 23.129 -2.072 8.974 1.00 50.38 87 ILE A C 1
ATOM 656 O O . ILE A 1 87 ? 22.328 -2.602 9.746 1.00 50.38 87 ILE A O 1
ATOM 660 N N . ASP A 1 88 ? 24.097 -1.247 9.381 1.00 48.84 88 ASP A N 1
ATOM 661 C CA . ASP A 1 88 ? 24.239 -0.798 10.764 1.00 48.84 88 ASP A CA 1
ATOM 662 C C . ASP A 1 88 ? 23.091 0.156 11.130 1.00 48.84 88 ASP A C 1
ATOM 664 O O . ASP A 1 88 ? 23.168 1.378 10.976 1.00 48.84 88 ASP A O 1
ATOM 668 N N . THR A 1 89 ? 21.999 -0.434 11.618 1.00 52.28 89 THR A N 1
ATOM 669 C CA . THR A 1 89 ? 20.848 0.295 12.160 1.00 52.28 89 THR A CA 1
ATOM 670 C C . THR A 1 89 ? 21.258 1.274 13.261 1.00 52.28 89 THR A C 1
ATOM 672 O O . THR A 1 89 ? 20.730 2.379 13.280 1.00 52.28 89 THR A O 1
ATOM 675 N N . GLN A 1 90 ? 22.266 0.955 14.090 1.00 55.81 90 GLN A N 1
ATOM 676 C CA . GLN A 1 90 ? 22.698 1.859 15.162 1.00 55.81 90 GLN A CA 1
ATOM 677 C C . GLN A 1 90 ? 23.282 3.161 14.611 1.00 55.81 90 GLN A C 1
ATOM 679 O O . GLN A 1 90 ? 23.135 4.209 15.235 1.00 55.81 90 GLN A O 1
ATOM 684 N N . ARG A 1 91 ? 23.940 3.124 13.447 1.00 56.59 91 ARG A N 1
ATOM 685 C CA . ARG A 1 91 ? 24.441 4.337 12.791 1.00 56.59 91 ARG A CA 1
ATOM 686 C C . ARG A 1 91 ? 23.299 5.213 12.283 1.00 56.59 91 ARG A C 1
ATOM 688 O O . ARG A 1 91 ? 23.373 6.425 12.428 1.00 56.59 91 ARG A O 1
ATOM 695 N N . ILE A 1 92 ? 22.240 4.618 11.732 1.00 58.44 92 ILE A N 1
ATOM 696 C CA . ILE A 1 92 ? 21.051 5.358 11.275 1.00 58.44 92 ILE A CA 1
ATOM 697 C C . ILE A 1 92 ? 20.318 5.983 12.467 1.00 58.44 92 ILE A C 1
ATOM 699 O O . ILE A 1 92 ? 19.987 7.165 12.412 1.00 58.44 92 ILE A O 1
ATOM 703 N N . ASP A 1 93 ? 20.118 5.220 13.541 1.00 60.97 93 ASP A N 1
ATOM 704 C CA . ASP A 1 93 ? 19.418 5.690 14.738 1.00 60.97 93 ASP A CA 1
ATOM 705 C C . ASP A 1 93 ? 20.186 6.847 15.407 1.00 60.97 93 ASP A C 1
ATOM 707 O O . ASP A 1 93 ? 19.591 7.878 15.714 1.00 60.97 93 ASP A O 1
ATOM 711 N N . ARG A 1 94 ? 21.523 6.762 15.503 1.00 67.31 94 ARG A N 1
ATOM 712 C CA . ARG A 1 94 ? 22.374 7.860 16.008 1.00 67.31 94 ARG A CA 1
ATOM 713 C C . ARG A 1 94 ? 22.340 9.118 15.134 1.00 67.31 94 ARG A C 1
ATOM 715 O O . ARG A 1 94 ? 22.406 10.221 15.670 1.00 67.31 94 ARG A O 1
ATOM 722 N N . GLU A 1 95 ? 22.272 8.998 13.806 1.00 69.06 95 GLU A N 1
ATOM 723 C CA . GLU A 1 95 ? 22.126 10.180 12.939 1.00 69.06 95 GLU A CA 1
ATOM 724 C C . GLU A 1 95 ? 20.727 10.809 13.071 1.00 69.06 95 GLU A C 1
ATOM 726 O O . GLU A 1 95 ? 20.609 12.033 13.108 1.00 69.06 95 GLU A O 1
ATOM 731 N N . LEU A 1 96 ? 19.672 10.002 13.238 1.00 58.78 96 LEU A N 1
ATOM 732 C CA . LEU A 1 96 ? 18.323 10.503 13.527 1.00 58.78 96 LEU A CA 1
ATOM 733 C C . LEU A 1 96 ? 18.253 11.210 14.891 1.00 58.78 96 LEU A C 1
ATOM 735 O O . LEU A 1 96 ? 17.683 12.296 14.980 1.00 58.78 96 LEU A O 1
ATOM 739 N N . GLU A 1 97 ? 18.880 10.656 15.932 1.00 70.50 97 GLU A N 1
ATOM 740 C CA . GLU A 1 97 ? 18.990 11.302 17.248 1.00 70.50 97 GLU A CA 1
ATOM 741 C C . GLU A 1 97 ? 19.707 12.656 17.169 1.00 70.50 97 GLU A C 1
ATOM 743 O O . GLU A 1 97 ? 19.235 13.626 17.764 1.00 70.50 97 GLU A O 1
ATOM 748 N N . LYS A 1 98 ? 20.799 12.764 16.397 1.00 69.19 98 LYS A N 1
ATOM 749 C CA . LYS A 1 98 ? 21.497 14.043 16.169 1.00 69.19 98 LYS A CA 1
ATOM 750 C C . LYS A 1 98 ? 20.611 15.071 15.475 1.00 69.19 98 LYS A C 1
ATOM 752 O O . LYS A 1 98 ? 20.598 16.224 15.897 1.00 69.19 98 LYS A O 1
ATOM 757 N N . ILE A 1 99 ? 19.869 14.671 14.439 1.00 66.19 99 ILE A N 1
ATOM 758 C CA . ILE A 1 99 ? 18.956 15.567 13.713 1.00 66.19 99 ILE A CA 1
ATOM 759 C C . ILE A 1 99 ? 17.852 16.064 14.658 1.00 66.19 99 ILE A C 1
ATOM 761 O O . ILE A 1 99 ? 17.645 17.269 14.771 1.00 66.19 99 ILE A O 1
ATOM 765 N N . VAL A 1 100 ? 17.214 15.166 15.417 1.00 68.19 100 VAL A N 1
ATOM 766 C CA . VAL A 1 100 ? 16.169 15.522 16.397 1.00 68.19 100 VAL A CA 1
ATOM 767 C C . VAL A 1 100 ? 16.718 16.402 17.529 1.00 68.19 100 VAL A C 1
ATOM 769 O O . VAL A 1 100 ? 16.045 17.341 17.959 1.00 68.19 100 VAL A O 1
ATOM 772 N N . ALA A 1 101 ? 17.940 16.147 18.003 1.00 70.25 101 ALA A N 1
ATOM 773 C CA . ALA A 1 101 ? 18.607 16.991 18.992 1.00 70.25 101 ALA A CA 1
ATOM 774 C C . ALA A 1 101 ? 18.930 18.388 18.434 1.00 70.25 101 ALA A C 1
ATOM 776 O O . ALA A 1 101 ? 18.749 19.379 19.139 1.00 70.25 101 ALA A O 1
ATOM 777 N N . HIS A 1 102 ? 19.345 18.484 17.167 1.00 62.31 102 HIS A N 1
ATOM 778 C CA . HIS A 1 102 ? 19.614 19.756 16.501 1.00 62.31 102 HIS A CA 1
ATOM 779 C C . HIS A 1 102 ? 18.328 20.574 16.298 1.00 62.31 102 HIS A C 1
ATOM 781 O O . HIS A 1 102 ? 18.299 21.751 16.648 1.00 62.31 102 HIS A O 1
ATOM 787 N N . SER A 1 103 ? 17.232 19.947 15.853 1.00 63.34 103 SER A N 1
ATOM 788 C CA . SER A 1 103 ? 15.912 20.594 15.778 1.00 63.34 103 SER A CA 1
ATOM 789 C C . SER A 1 103 ? 15.448 21.111 17.145 1.00 63.34 103 SER A C 1
ATOM 791 O O . SER A 1 103 ? 15.031 22.260 17.256 1.00 63.34 103 SER A O 1
ATOM 793 N N . ARG A 1 104 ? 15.600 20.315 18.213 1.00 64.12 104 ARG A N 1
ATOM 794 C CA . ARG A 1 104 ? 15.262 20.737 19.586 1.00 64.12 104 ARG A CA 1
ATOM 795 C C . ARG A 1 104 ? 16.131 21.880 20.110 1.00 64.12 104 ARG A C 1
ATOM 797 O O . ARG A 1 104 ? 15.635 22.710 20.864 1.00 64.12 104 ARG A O 1
ATOM 804 N N . ALA A 1 105 ? 17.407 21.934 19.729 1.00 61.12 105 ALA A N 1
ATOM 805 C CA . ALA A 1 105 ? 18.293 23.040 20.089 1.00 61.12 105 ALA A CA 1
ATOM 806 C C . ALA A 1 105 ? 17.897 24.351 19.384 1.00 61.12 105 ALA A C 1
ATOM 808 O O . ALA A 1 105 ? 18.028 25.417 19.976 1.00 61.12 105 ALA A O 1
ATOM 809 N N . LEU A 1 106 ? 17.369 24.271 18.158 1.00 54.41 106 LEU A N 1
ATOM 810 C CA . LEU A 1 106 ? 16.864 25.423 17.400 1.00 54.41 106 LEU A CA 1
ATOM 811 C C . LEU A 1 106 ? 15.500 25.931 17.910 1.00 54.41 106 LEU A C 1
ATOM 813 O O . LEU A 1 106 ? 15.223 27.123 17.817 1.00 54.41 106 LEU A O 1
ATOM 817 N N . GLU A 1 107 ? 14.661 25.062 18.484 1.00 50.62 107 GLU A N 1
ATOM 818 C CA . GLU A 1 107 ? 13.382 25.455 19.106 1.00 50.62 107 GLU A CA 1
ATOM 819 C C . GLU A 1 107 ? 13.534 26.053 20.520 1.00 50.62 107 GLU A C 1
ATOM 821 O O . GLU A 1 107 ? 12.626 26.726 21.009 1.00 50.62 107 GLU A O 1
ATOM 826 N N . ALA A 1 108 ? 14.677 25.849 21.184 1.00 51.09 108 ALA A N 1
ATOM 827 C CA . ALA A 1 108 ? 14.881 26.225 22.587 1.00 51.09 108 ALA A CA 1
ATOM 828 C C . ALA A 1 108 ? 14.925 27.745 22.865 1.00 51.09 108 ALA A C 1
ATOM 830 O O . ALA A 1 108 ? 14.849 28.144 24.026 1.00 51.09 108 ALA A O 1
ATOM 831 N N . ASP A 1 109 ? 15.025 28.588 21.833 1.00 51.16 109 ASP A N 1
ATOM 832 C CA . ASP A 1 109 ? 15.221 30.043 21.966 1.00 51.16 109 ASP A CA 1
ATOM 833 C C . ASP A 1 109 ? 13.906 30.860 21.930 1.00 51.16 109 ASP A C 1
ATOM 835 O O . ASP A 1 109 ? 13.920 32.091 21.982 1.00 51.16 109 ASP A O 1
ATOM 839 N N . LYS A 1 110 ? 12.733 30.204 21.834 1.00 50.09 110 LYS A N 1
ATOM 840 C CA . LYS A 1 110 ? 11.416 30.880 21.815 1.00 50.09 110 LYS A CA 1
ATOM 841 C C . LYS A 1 110 ? 10.283 30.101 22.506 1.00 50.09 110 LYS A C 1
ATOM 843 O O . LYS A 1 110 ? 9.424 29.563 21.821 1.00 50.09 110 LYS A O 1
ATOM 848 N N . VAL A 1 111 ? 10.226 30.136 23.845 1.00 36.22 111 VAL A N 1
ATOM 849 C CA . VAL A 1 111 ? 9.000 30.267 24.691 1.00 36.22 111 VAL A CA 1
ATOM 850 C C . VAL A 1 111 ? 9.421 30.375 26.175 1.00 36.22 111 VAL A C 1
ATOM 852 O O . VAL A 1 111 ? 10.245 29.579 26.624 1.00 36.22 111 VAL A O 1
ATOM 855 N N . PRO A 1 112 ? 8.881 31.326 26.969 1.00 38.34 112 PRO A N 1
ATOM 856 C CA . PRO A 1 112 ? 9.250 31.493 28.377 1.00 38.34 112 PRO A CA 1
ATOM 857 C C . PRO A 1 112 ? 8.455 30.608 29.361 1.00 38.34 112 PRO A C 1
ATOM 859 O O . PRO A 1 112 ? 7.313 30.240 29.109 1.00 38.34 112 PRO A O 1
ATOM 862 N N . ALA A 1 113 ? 9.059 30.409 30.541 1.00 38.47 113 ALA A N 1
ATOM 863 C CA . ALA A 1 113 ? 8.476 29.959 31.817 1.00 38.47 113 ALA A CA 1
ATOM 864 C C . ALA A 1 113 ? 7.828 28.552 31.890 1.00 38.47 113 ALA A C 1
ATOM 866 O O . ALA A 1 113 ? 6.709 28.301 31.449 1.00 38.47 113 ALA A O 1
ATOM 867 N N . ARG A 1 114 ? 8.514 27.647 32.605 1.00 38.28 114 ARG A N 1
ATOM 868 C CA . ARG A 1 114 ? 7.967 26.368 33.091 1.00 38.28 114 ARG A CA 1
ATOM 869 C C . ARG A 1 114 ? 6.902 26.600 34.169 1.00 38.28 114 ARG A C 1
ATOM 871 O O . ARG A 1 114 ? 7.138 27.370 35.096 1.00 38.28 114 ARG A O 1
ATOM 878 N N . ILE A 1 115 ? 5.807 25.839 34.119 1.00 38.09 115 ILE A N 1
ATOM 879 C CA . ILE A 1 115 ? 4.977 25.571 35.303 1.00 38.09 115 ILE A CA 1
ATOM 880 C C . ILE A 1 115 ? 5.675 24.474 36.114 1.00 38.09 115 ILE A C 1
ATOM 882 O O . ILE A 1 115 ? 6.009 23.419 35.570 1.00 38.09 115 ILE A O 1
ATOM 886 N N . ASP A 1 116 ? 5.917 24.730 37.397 1.00 38.38 116 ASP A N 1
ATOM 887 C CA . ASP A 1 116 ? 6.625 23.809 38.283 1.00 38.38 116 ASP A CA 1
ATOM 888 C C . ASP A 1 116 ? 5.666 22.756 38.873 1.00 38.38 116 ASP A C 1
ATOM 890 O O . ASP A 1 116 ? 4.820 23.062 39.712 1.00 38.38 116 ASP A O 1
ATOM 894 N N . MET A 1 117 ? 5.788 21.501 38.423 1.00 38.31 117 MET A N 1
ATOM 895 C CA . MET A 1 117 ? 5.036 20.357 38.965 1.00 38.31 117 MET A CA 1
ATOM 896 C C . MET A 1 117 ? 5.740 19.662 40.151 1.00 38.31 117 MET A C 1
ATOM 898 O O . MET A 1 117 ? 5.351 18.558 40.530 1.00 38.31 117 MET A O 1
ATOM 902 N N . GLY A 1 118 ? 6.759 20.274 40.765 1.00 38.34 118 GLY A N 1
ATOM 903 C CA . GLY A 1 118 ? 7.476 19.695 41.907 1.00 38.34 118 GLY A CA 1
ATOM 904 C C . GLY A 1 118 ? 6.744 19.753 43.259 1.00 38.34 118 GLY A C 1
ATOM 905 O O . GLY A 1 118 ? 7.121 19.035 44.182 1.00 38.34 118 GLY A O 1
ATOM 906 N N . ALA A 1 119 ? 5.703 20.582 43.403 1.00 39.59 119 ALA A N 1
ATOM 907 C CA . ALA A 1 119 ? 5.219 21.051 44.711 1.00 39.59 119 ALA A CA 1
ATOM 908 C C . ALA A 1 119 ? 3.874 20.466 45.213 1.00 39.59 119 ALA A C 1
ATOM 910 O O . ALA A 1 119 ? 3.223 21.082 46.053 1.00 39.59 119 ALA A O 1
ATOM 911 N N . MET A 1 120 ? 3.434 19.292 44.735 1.00 32.59 120 MET A N 1
ATOM 912 C CA . MET A 1 120 ? 2.206 18.624 45.235 1.00 32.59 120 MET A CA 1
ATOM 913 C C . MET A 1 120 ? 2.393 17.164 45.691 1.00 32.59 120 MET A C 1
ATOM 915 O O . MET A 1 120 ? 1.417 16.447 45.912 1.00 32.59 120 MET A O 1
ATOM 919 N N . VAL A 1 121 ? 3.633 16.716 45.912 1.00 37.78 121 VAL A N 1
ATOM 920 C CA . VAL A 1 121 ? 3.897 15.436 46.592 1.00 37.78 121 VAL A CA 1
ATOM 921 C C . VAL A 1 121 ? 3.939 15.667 48.104 1.00 37.78 121 VAL A C 1
ATOM 923 O O . VAL A 1 121 ? 5.004 15.938 48.651 1.00 37.78 121 VAL A O 1
ATOM 926 N N . ASN A 1 122 ? 2.758 15.601 48.737 1.00 39.94 122 ASN A N 1
ATOM 927 C CA . ASN A 1 122 ? 2.475 15.155 50.119 1.00 39.94 122 ASN A CA 1
ATOM 928 C C . ASN A 1 122 ? 1.300 15.924 50.754 1.00 39.94 122 ASN A C 1
ATOM 930 O O . ASN A 1 122 ? 1.516 16.927 51.433 1.00 39.94 122 ASN A O 1
ATOM 934 N N . LYS A 1 123 ? 0.084 15.361 50.687 1.00 37.47 123 LYS A N 1
ATOM 935 C CA . LYS A 1 123 ? -0.673 15.087 51.920 1.00 37.47 123 LYS A CA 1
ATOM 936 C C . LYS A 1 123 ? -1.778 14.043 51.737 1.00 37.47 123 LYS A C 1
ATOM 938 O O . LYS A 1 123 ? -2.452 14.020 50.718 1.00 37.47 123 LYS A O 1
ATOM 943 N N . GLU A 1 124 ? -1.936 13.247 52.793 1.00 35.16 124 GLU A N 1
ATOM 944 C CA . GLU A 1 124 ? -3.094 12.409 53.135 1.00 35.16 124 GLU A CA 1
ATOM 945 C C . GLU A 1 124 ? -3.479 11.276 52.168 1.00 35.16 124 GLU A C 1
ATOM 947 O O . GLU A 1 124 ? -4.325 11.378 51.283 1.00 35.16 124 GLU A O 1
ATOM 952 N N . ILE A 1 125 ? -2.903 10.113 52.490 1.00 44.84 125 ILE A N 1
ATOM 953 C CA . ILE A 1 125 ? -3.566 8.814 52.377 1.00 44.84 125 ILE A CA 1
ATOM 954 C C . ILE A 1 125 ? -4.932 8.920 53.073 1.00 44.84 125 ILE A C 1
ATOM 956 O O . ILE A 1 125 ? -4.996 9.031 54.296 1.00 44.84 125 ILE A O 1
ATOM 960 N N . VAL A 1 126 ? -6.009 8.858 52.294 1.00 42.19 126 VAL A N 1
ATOM 961 C CA . VAL A 1 126 ? -7.348 8.512 52.781 1.00 42.19 126 VAL A CA 1
ATOM 962 C C . VAL A 1 126 ? -7.725 7.202 52.105 1.00 42.19 126 VAL A C 1
ATOM 964 O O . VAL A 1 126 ? -7.812 7.127 50.879 1.00 42.19 126 VAL A O 1
ATOM 967 N N . GLU A 1 127 ? -7.895 6.155 52.905 1.00 46.91 127 GLU A N 1
ATOM 968 C CA . GLU A 1 127 ? -8.315 4.839 52.433 1.00 46.91 127 GLU A CA 1
ATOM 969 C C . GLU A 1 127 ? -9.814 4.862 52.085 1.00 46.91 127 GLU A C 1
ATOM 971 O O . GLU A 1 127 ? -10.658 4.665 52.953 1.00 46.91 127 GLU A O 1
ATOM 976 N N . ASP A 1 128 ? -10.154 5.077 50.809 1.00 41.34 128 ASP A N 1
ATOM 977 C CA . ASP A 1 128 ? -11.461 4.682 50.258 1.00 41.34 128 ASP A CA 1
ATOM 978 C C . ASP A 1 128 ? -11.287 3.457 49.349 1.00 41.34 128 ASP A C 1
ATOM 980 O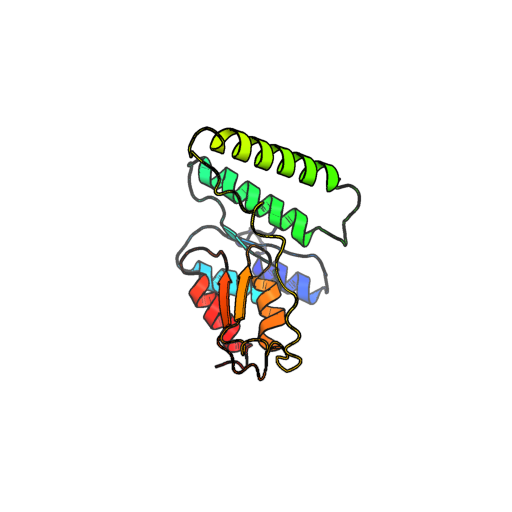 O . ASP A 1 128 ? -10.968 3.528 48.156 1.00 41.34 128 ASP A O 1
ATOM 984 N N . SER A 1 129 ? -11.468 2.298 49.970 1.00 52.19 129 SER A N 1
ATOM 985 C CA . SER A 1 129 ? -11.370 0.966 49.388 1.00 52.19 129 SER A CA 1
ATOM 986 C C . SER A 1 129 ? -12.636 0.578 48.609 1.00 52.19 129 SER A C 1
ATOM 988 O O . SER A 1 129 ? -13.329 -0.374 48.963 1.00 52.19 129 SER A O 1
ATOM 990 N N . SER A 1 130 ? -12.945 1.286 47.515 1.00 52.53 130 SER A N 1
ATOM 991 C CA . SER A 1 130 ? -14.125 0.947 46.688 1.00 52.53 130 SER A CA 1
ATOM 992 C C . SER A 1 130 ? -14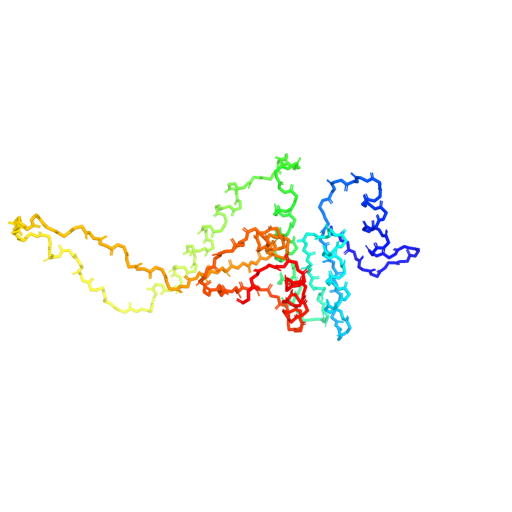.031 1.212 45.175 1.00 52.53 130 SER A C 1
ATOM 994 O O . SER A 1 130 ? -14.833 0.675 44.409 1.00 52.53 130 SER A O 1
ATOM 996 N N . GLN A 1 131 ? -13.062 2.001 44.696 1.00 52.78 131 GLN A N 1
ATOM 997 C CA . GLN A 1 131 ? -13.006 2.438 43.291 1.00 52.78 131 GLN A CA 1
ATOM 998 C C . GLN A 1 131 ? -12.001 1.624 42.457 1.00 52.78 131 GLN A C 1
ATOM 1000 O O . GLN A 1 131 ? -10.904 2.094 42.138 1.00 52.78 131 GLN A O 1
ATOM 1005 N N . GLU A 1 132 ? -12.402 0.431 41.998 1.00 52.94 132 GLU A N 1
ATOM 1006 C CA . GLU A 1 132 ? -11.805 -0.131 40.779 1.00 52.94 132 GLU A CA 1
ATOM 1007 C C . GLU A 1 132 ? -11.911 0.922 39.666 1.00 52.94 132 GLU A C 1
ATOM 1009 O O . GLU A 1 132 ? -13.013 1.326 39.281 1.00 52.94 132 GLU A O 1
ATOM 1014 N N . LYS A 1 133 ? -10.773 1.378 39.124 1.00 55.31 133 LYS A N 1
ATOM 1015 C CA . LYS A 1 133 ? -10.749 2.307 37.984 1.00 55.31 133 LYS A CA 1
ATOM 1016 C C . LYS A 1 133 ? -11.342 1.616 36.754 1.00 55.31 133 LYS A C 1
ATOM 1018 O O . LYS A 1 133 ? -10.603 1.088 35.925 1.00 55.31 133 LYS A O 1
ATOM 1023 N N . ARG A 1 134 ? -12.675 1.654 36.611 1.00 62.09 134 ARG A N 1
ATOM 1024 C CA . ARG A 1 134 ? -13.401 1.199 35.417 1.00 62.09 134 ARG A CA 1
ATOM 1025 C C . ARG A 1 134 ? -12.789 1.883 34.202 1.00 62.09 134 ARG A C 1
ATOM 1027 O O . ARG A 1 134 ? -13.033 3.067 33.957 1.00 62.09 134 ARG A O 1
ATOM 1034 N N . LEU A 1 135 ? -11.992 1.128 33.448 1.00 63.12 135 LEU A N 1
ATOM 1035 C CA . LEU A 1 135 ? -11.399 1.588 32.201 1.00 63.12 135 LEU A CA 1
ATOM 1036 C C . LEU A 1 135 ? -12.531 2.106 31.311 1.00 63.12 135 LEU A C 1
ATOM 1038 O O . LEU A 1 135 ? -13.496 1.388 31.028 1.00 63.12 135 LEU A O 1
ATOM 1042 N N . LYS A 1 136 ? -12.453 3.388 30.931 1.00 76.38 136 LYS A N 1
ATOM 1043 C CA . LYS A 1 136 ? -13.504 4.039 30.141 1.00 76.38 136 LYS A CA 1
ATOM 1044 C C . LYS A 1 136 ? -13.727 3.228 28.863 1.00 76.38 136 LYS A C 1
ATOM 1046 O O . LYS A 1 136 ? -12.780 2.917 28.145 1.00 76.38 136 LYS A O 1
ATOM 1051 N N . LYS A 1 137 ? -14.988 2.879 28.591 1.00 84.19 137 LYS A N 1
ATOM 1052 C CA . LYS A 1 137 ? -15.384 2.042 27.449 1.00 84.19 137 LYS A CA 1
ATOM 1053 C C . LYS A 1 137 ? -14.842 2.647 26.151 1.00 84.19 137 LYS A C 1
ATOM 1055 O O . LYS A 1 137 ? -15.264 3.740 2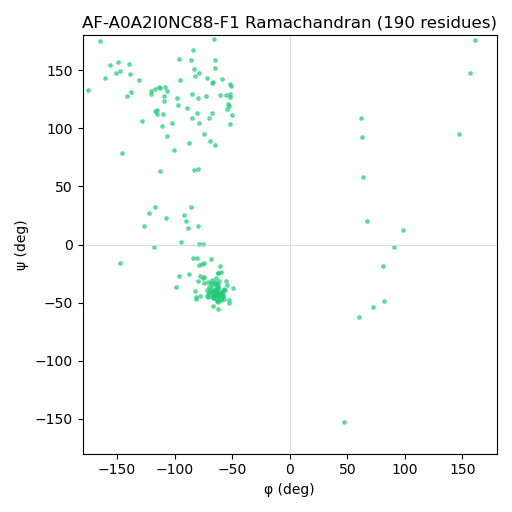5.782 1.00 84.19 137 LYS A O 1
ATOM 1060 N N . VAL A 1 138 ? -13.955 1.927 25.455 1.00 86.25 138 VAL A N 1
ATOM 1061 C CA . VAL A 1 138 ? -13.353 2.372 24.184 1.00 86.25 138 VAL A CA 1
ATOM 1062 C C . VAL A 1 138 ? -14.452 2.802 23.210 1.00 86.25 138 VAL A C 1
ATOM 1064 O O . VAL A 1 138 ? -15.438 2.082 23.014 1.00 86.25 138 VAL A O 1
ATOM 1067 N N . GLN A 1 139 ? -14.315 3.996 22.632 1.00 91.19 139 GLN A N 1
ATOM 1068 C CA . GLN A 1 139 ? -15.319 4.586 21.740 1.00 91.19 139 GLN A CA 1
ATOM 1069 C C . GLN A 1 139 ? -14.979 4.394 20.257 1.00 91.19 139 GLN A C 1
ATOM 1071 O O . GLN A 1 139 ? -15.888 4.116 19.483 1.00 91.19 139 GLN A O 1
ATOM 1076 N N . MET A 1 140 ? -13.696 4.457 19.892 1.00 92.19 140 MET A N 1
ATOM 1077 C CA . MET A 1 140 ? -13.173 4.380 18.523 1.00 92.19 140 MET A CA 1
ATOM 1078 C C . MET A 1 140 ? -11.775 3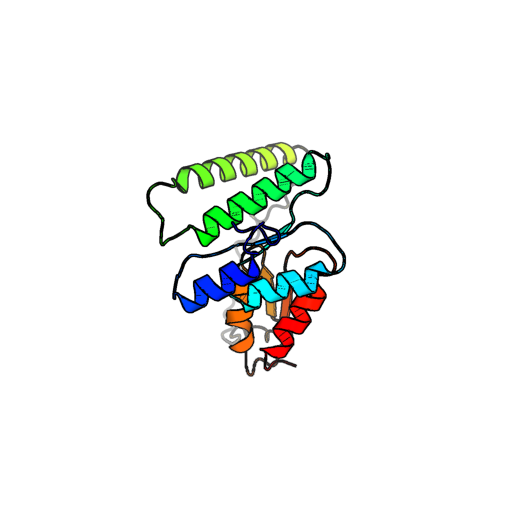.737 18.539 1.00 92.19 140 MET A C 1
ATOM 1080 O O . MET A 1 140 ? -11.094 3.777 19.565 1.00 92.19 140 MET A O 1
ATOM 1084 N N . ILE A 1 141 ? -11.355 3.164 17.411 1.00 91.31 141 ILE A N 1
ATOM 1085 C CA . ILE A 1 141 ? -9.983 2.716 17.138 1.00 91.31 141 ILE A CA 1
ATOM 1086 C C . ILE A 1 141 ? -9.372 3.679 16.111 1.00 91.31 141 ILE A C 1
ATOM 1088 O O . ILE A 1 141 ? -10.030 4.014 15.129 1.00 91.31 141 ILE A O 1
ATOM 1092 N N . LEU A 1 142 ? -8.129 4.122 16.316 1.00 94.50 142 LEU A N 1
ATOM 1093 C CA . LEU A 1 142 ? -7.395 4.948 15.352 1.00 94.50 142 LEU A CA 1
ATOM 1094 C C . LEU A 1 142 ? -6.155 4.196 14.858 1.00 94.50 142 LEU A C 1
ATOM 1096 O O . LEU A 1 142 ? -5.420 3.628 15.664 1.00 94.50 142 LEU A O 1
ATOM 1100 N N . ILE A 1 143 ? -5.920 4.205 13.545 1.00 89.62 143 ILE A N 1
ATOM 1101 C CA . ILE A 1 143 ? -4.776 3.556 12.893 1.00 89.62 143 ILE A CA 1
ATOM 1102 C C . ILE A 1 143 ? -4.079 4.585 11.998 1.00 89.62 143 ILE A C 1
ATOM 1104 O O . ILE A 1 143 ? -4.594 4.938 10.941 1.00 89.62 143 ILE A O 1
ATOM 1108 N N . GLY A 1 144 ? -2.906 5.069 12.412 1.00 90.12 144 GLY A N 1
ATOM 1109 C CA . GLY A 1 144 ? -2.036 5.913 11.587 1.00 90.12 144 GLY A CA 1
ATOM 1110 C C . GLY A 1 144 ? -0.937 5.076 10.938 1.00 90.12 144 GLY A C 1
ATOM 1111 O O . GLY A 1 144 ? -0.239 4.349 11.645 1.00 90.12 144 GLY A O 1
ATOM 1112 N N . ILE A 1 145 ? -0.785 5.136 9.612 1.00 86.06 145 ILE A N 1
ATOM 1113 C CA . ILE A 1 145 ? 0.164 4.276 8.894 1.00 86.06 145 ILE A CA 1
ATOM 1114 C C . ILE A 1 145 ? 0.704 4.919 7.593 1.00 86.06 145 ILE A C 1
ATOM 1116 O O . ILE A 1 145 ? 0.060 5.751 6.960 1.00 86.06 145 ILE A O 1
ATOM 1120 N N . SER A 1 146 ? 1.955 4.609 7.241 1.00 80.25 146 SER A N 1
ATOM 1121 C CA . SER A 1 146 ? 2.699 5.186 6.105 1.00 80.25 146 SER A CA 1
ATOM 1122 C C . SER A 1 146 ? 3.812 4.232 5.657 1.00 80.25 146 SER A C 1
ATOM 1124 O O . SER A 1 146 ? 4.222 3.369 6.450 1.00 80.25 146 SER A O 1
ATOM 1126 N N . THR A 1 147 ? 4.237 4.314 4.381 1.00 78.50 147 THR A N 1
ATOM 1127 C CA . THR A 1 147 ? 4.750 3.141 3.618 1.00 78.50 147 THR A CA 1
ATOM 1128 C C . THR A 1 147 ? 3.754 1.973 3.841 1.00 78.50 147 THR A C 1
ATOM 1130 O O . THR A 1 147 ? 2.608 2.251 4.191 1.00 78.50 147 THR A O 1
ATOM 1133 N N . GLY A 1 148 ? 4.155 0.695 3.772 1.00 79.25 148 GLY A N 1
ATOM 1134 C CA . GLY A 1 148 ? 3.739 -0.430 4.642 1.00 79.25 148 GLY A CA 1
ATOM 1135 C C . GLY A 1 148 ? 2.260 -0.821 4.704 1.00 79.25 148 GLY A C 1
ATOM 1136 O O . GLY A 1 148 ? 1.879 -1.960 4.424 1.00 79.25 148 GLY A O 1
ATOM 1137 N N . GLY A 1 149 ? 1.451 0.121 5.169 1.00 86.25 149 GLY A N 1
ATOM 1138 C CA . GLY A 1 149 ? 0.021 0.050 5.383 1.00 86.25 149 GLY A CA 1
ATOM 1139 C C . GLY A 1 149 ? -0.798 -0.487 4.228 1.00 86.25 149 GLY A C 1
ATOM 1140 O O . GLY A 1 149 ? -1.684 -1.276 4.533 1.00 86.25 149 GLY A O 1
ATOM 1141 N N . PRO A 1 150 ? -0.521 -0.218 2.939 1.00 87.38 150 PRO A N 1
ATOM 1142 C CA . PRO A 1 150 ? -1.336 -0.799 1.879 1.00 87.38 150 PRO A CA 1
ATOM 1143 C C . PRO A 1 150 ? -1.373 -2.335 1.922 1.00 87.38 150 PRO A C 1
ATOM 1145 O O . PRO A 1 150 ? -2.438 -2.928 1.742 1.00 87.38 150 PRO A O 1
ATOM 1148 N N . ALA A 1 151 ? -0.246 -2.980 2.251 1.00 84.94 151 ALA A N 1
ATOM 1149 C CA . ALA A 1 151 ? -0.177 -4.421 2.488 1.00 84.94 151 ALA A CA 1
ATOM 1150 C C . ALA A 1 151 ? -0.603 -4.823 3.913 1.00 84.94 151 ALA A C 1
ATOM 1152 O O . ALA A 1 151 ? -1.292 -5.828 4.085 1.00 84.94 151 ALA A O 1
ATOM 1153 N N . ALA A 1 152 ? -0.221 -4.055 4.941 1.00 88.56 152 ALA A N 1
ATOM 1154 C CA . ALA A 1 152 ? -0.545 -4.391 6.331 1.00 88.56 152 ALA A CA 1
ATOM 1155 C C . ALA A 1 152 ? -2.053 -4.288 6.629 1.00 88.56 152 ALA A C 1
ATOM 1157 O O . ALA A 1 152 ? -2.613 -5.178 7.261 1.00 88.56 152 ALA A O 1
ATOM 1158 N N . LEU A 1 153 ? -2.736 -3.260 6.122 1.00 90.62 153 LEU A N 1
ATOM 1159 C CA . LEU A 1 153 ? -4.187 -3.089 6.233 1.00 90.62 153 LEU A CA 1
ATOM 1160 C C . LEU A 1 153 ? -4.932 -4.171 5.445 1.00 90.62 153 LEU A C 1
ATOM 1162 O O . LEU A 1 153 ? -5.849 -4.773 5.996 1.00 90.62 153 LEU A O 1
ATOM 1166 N N . ARG A 1 154 ? -4.493 -4.495 4.215 1.00 87.50 154 ARG A N 1
ATOM 1167 C CA . ARG A 1 154 ? -5.017 -5.642 3.446 1.00 87.50 154 ARG A CA 1
ATOM 1168 C C . ARG A 1 154 ? -4.921 -6.965 4.210 1.00 87.50 154 ARG A C 1
ATOM 1170 O O . ARG A 1 154 ? -5.769 -7.827 4.024 1.00 87.50 154 ARG A O 1
ATOM 1177 N N . HIS A 1 155 ? -3.912 -7.129 5.066 1.00 86.81 155 HIS A N 1
ATOM 1178 C CA . HIS A 1 155 ? -3.788 -8.302 5.926 1.00 86.81 155 HIS A CA 1
ATOM 1179 C C . HIS A 1 155 ? -4.653 -8.211 7.195 1.00 86.81 155 HIS A C 1
ATOM 1181 O O . HIS A 1 155 ? -5.306 -9.188 7.551 1.00 86.81 155 HIS A O 1
ATOM 1187 N N . VAL A 1 156 ? -4.663 -7.064 7.883 1.00 89.56 156 VAL A N 1
ATOM 1188 C CA . VAL A 1 156 ? -5.288 -6.899 9.209 1.00 89.56 156 VAL A CA 1
ATOM 1189 C C . VAL A 1 156 ? -6.799 -6.684 9.136 1.00 89.56 156 VAL A C 1
ATOM 1191 O O . VAL A 1 156 ? -7.528 -7.335 9.876 1.00 89.56 156 VAL A O 1
ATOM 1194 N N . ILE A 1 157 ? -7.293 -5.797 8.266 1.00 90.25 157 ILE A N 1
ATOM 1195 C CA . ILE A 1 157 ? -8.711 -5.390 8.250 1.00 90.25 157 ILE A CA 1
ATOM 1196 C C . ILE A 1 157 ? -9.681 -6.571 8.030 1.00 90.25 157 ILE A C 1
ATOM 1198 O O . ILE A 1 157 ? -10.650 -6.648 8.787 1.00 90.25 157 ILE A O 1
ATOM 1202 N N . PRO A 1 158 ? -9.424 -7.546 7.129 1.00 88.94 158 PRO A N 1
ATOM 1203 C CA . PRO A 1 158 ? -10.283 -8.731 6.995 1.00 88.94 158 PRO A CA 1
ATOM 1204 C C . PRO A 1 158 ? -10.401 -9.575 8.277 1.00 88.94 158 PRO A C 1
ATOM 1206 O O . PRO A 1 158 ? -11.380 -10.294 8.462 1.00 88.94 158 PRO A O 1
ATOM 1209 N N . GLN A 1 159 ? -9.418 -9.489 9.182 1.00 89.44 159 GLN A N 1
ATOM 1210 C CA . GLN A 1 159 ? -9.399 -10.223 10.453 1.00 89.44 159 GLN A CA 1
ATOM 1211 C C . GLN A 1 159 ? -10.191 -9.511 11.565 1.00 89.44 159 GLN A C 1
ATOM 1213 O O . GLN A 1 159 ? -10.469 -10.116 12.596 1.00 89.44 159 GLN A O 1
ATOM 1218 N N . LEU A 1 160 ? -10.603 -8.251 11.372 1.00 88.25 160 LEU A N 1
ATOM 1219 C CA . LEU A 1 160 ? -11.300 -7.440 12.384 1.00 88.25 160 LEU A CA 1
ATOM 1220 C C . LEU A 1 160 ? -12.806 -7.748 12.515 1.00 88.25 160 LEU A C 1
ATOM 1222 O O . LEU A 1 160 ? -13.561 -6.975 13.112 1.00 88.25 160 LEU A O 1
ATOM 1226 N N . LYS A 1 161 ? -13.263 -8.882 11.974 1.00 85.94 161 LYS A N 1
ATOM 1227 C CA . LYS A 1 161 ? -14.666 -9.308 11.985 1.00 85.94 161 LYS A CA 1
ATOM 1228 C C . LYS A 1 161 ? -15.261 -9.279 13.398 1.00 85.94 161 LYS A C 1
ATOM 1230 O O . LYS A 1 161 ? -14.747 -9.897 14.325 1.00 85.94 161 LYS A O 1
ATOM 1235 N N . GLY A 1 162 ? -16.397 -8.595 13.545 1.00 84.81 162 GLY A N 1
ATOM 1236 C CA . GLY A 1 162 ? -17.124 -8.478 14.813 1.00 84.81 162 GLY A CA 1
ATOM 1237 C C . GLY A 1 162 ? -16.734 -7.278 15.685 1.00 84.81 162 GLY A C 1
ATOM 1238 O O . GLY A 1 162 ? -17.373 -7.061 16.719 1.00 84.81 162 GLY A O 1
ATOM 1239 N N . ILE A 1 163 ? -15.756 -6.456 15.282 1.00 88.88 163 ILE A N 1
ATOM 1240 C CA . ILE A 1 163 ? -15.498 -5.168 15.938 1.00 88.88 163 ILE A CA 1
ATOM 1241 C C . ILE A 1 163 ? -16.669 -4.211 15.672 1.00 88.88 163 ILE A C 1
ATOM 1243 O O . ILE A 1 163 ? -16.881 -3.752 14.559 1.00 88.88 163 ILE A O 1
ATOM 1247 N N . LYS A 1 164 ? -17.418 -3.869 16.729 1.00 86.50 164 LYS A N 1
ATOM 1248 C CA . LYS A 1 164 ? -18.560 -2.926 16.699 1.00 86.50 164 LYS A CA 1
ATOM 1249 C C . LYS A 1 164 ? -18.162 -1.476 17.006 1.00 86.50 164 LYS A C 1
ATOM 1251 O O . LYS A 1 164 ? -18.938 -0.725 17.601 1.00 86.50 164 LYS A O 1
ATOM 1256 N N . LYS A 1 165 ? -16.904 -1.115 16.760 1.00 90.94 165 LYS A N 1
ATOM 1257 C CA . LYS A 1 165 ? -16.334 0.193 17.103 1.00 90.94 165 LYS A CA 1
ATOM 1258 C C . LYS A 1 165 ? -15.843 0.870 15.833 1.00 90.94 165 LYS A C 1
ATOM 1260 O O . LYS A 1 165 ? -15.121 0.206 15.098 1.00 90.94 165 LYS A O 1
ATOM 1265 N N . PRO A 1 166 ? -16.182 2.153 15.600 1.00 92.38 166 PRO A N 1
ATOM 1266 C CA . PRO A 1 166 ? -15.642 2.902 14.476 1.00 92.38 166 PRO A CA 1
ATOM 1267 C C . PRO A 1 166 ? -14.119 2.796 14.428 1.00 92.38 166 PRO A C 1
ATOM 1269 O O . PRO A 1 166 ? -13.456 2.911 15.465 1.00 92.38 166 PRO A O 1
ATOM 1272 N N . ILE A 1 167 ? -13.583 2.587 13.228 1.00 92.88 167 ILE A N 1
ATOM 1273 C CA . ILE A 1 167 ? -12.146 2.529 12.969 1.00 92.88 167 ILE A CA 1
ATOM 1274 C C . ILE A 1 167 ? -11.801 3.678 12.028 1.00 92.88 167 ILE A C 1
ATOM 1276 O O . ILE A 1 167 ? -12.248 3.701 10.885 1.00 92.88 167 ILE A O 1
ATOM 1280 N N . LEU A 1 168 ? -11.008 4.635 12.507 1.00 94.06 168 LEU A N 1
ATOM 1281 C CA . LEU A 1 168 ? -10.480 5.721 11.690 1.00 94.06 168 LEU A CA 1
ATOM 1282 C C . LEU A 1 168 ? -9.066 5.361 11.230 1.00 94.06 168 LEU A C 1
ATOM 1284 O O . LEU A 1 168 ? -8.172 5.164 12.054 1.00 94.06 168 LEU A O 1
ATOM 1288 N N . ILE A 1 169 ? -8.863 5.289 9.916 1.00 92.88 169 ILE A N 1
ATOM 1289 C CA . ILE A 1 169 ? -7.568 4.975 9.309 1.00 92.88 169 ILE A CA 1
ATOM 1290 C C . ILE A 1 169 ? -7.019 6.234 8.639 1.00 92.88 169 ILE A C 1
ATOM 1292 O O . ILE A 1 169 ? -7.660 6.806 7.760 1.00 92.88 169 ILE A O 1
ATOM 1296 N N . VAL A 1 170 ? -5.815 6.641 9.034 1.00 92.75 170 VAL A N 1
ATOM 1297 C CA . VAL A 1 170 ? -5.049 7.719 8.402 1.00 92.75 170 VAL A CA 1
ATOM 1298 C C . VAL A 1 170 ? -3.848 7.083 7.713 1.00 92.75 170 VAL A C 1
ATOM 1300 O O . VAL A 1 170 ? -2.872 6.711 8.363 1.00 92.75 170 VAL A O 1
ATOM 1303 N N . GLN A 1 171 ? -3.936 6.933 6.393 1.00 89.06 171 GLN A N 1
ATOM 1304 C CA . GLN A 1 171 ? -2.861 6.415 5.549 1.00 89.06 171 GLN A CA 1
ATOM 1305 C C . GLN A 1 171 ? -2.295 7.549 4.688 1.00 89.06 171 GLN A C 1
ATOM 1307 O O . GLN A 1 171 ? -3.045 8.211 3.973 1.00 89.06 171 GLN A O 1
ATOM 1312 N N . HIS A 1 172 ? -0.974 7.747 4.716 1.00 86.38 172 HIS A N 1
ATOM 1313 C CA . HIS A 1 172 ? -0.310 8.669 3.791 1.00 86.38 172 HIS A CA 1
ATOM 1314 C C . HIS A 1 172 ? -0.346 8.087 2.371 1.00 86.38 172 HIS A C 1
ATOM 1316 O O . HIS A 1 172 ? 0.322 7.087 2.103 1.00 86.38 172 HIS A O 1
ATOM 1322 N N . MET A 1 173 ? -1.157 8.675 1.491 1.00 83.19 173 MET A N 1
ATOM 1323 C CA . MET A 1 173 ? -1.305 8.310 0.078 1.00 83.19 173 MET A CA 1
ATOM 1324 C C . MET A 1 173 ? -1.610 9.568 -0.754 1.00 83.19 173 MET A C 1
ATOM 1326 O O . MET A 1 173 ? -2.261 10.480 -0.237 1.00 83.19 173 MET A O 1
ATOM 1330 N N . PRO A 1 174 ? -1.198 9.630 -2.035 1.00 77.81 174 PRO A N 1
ATOM 1331 C CA . PRO A 1 174 ? -1.480 10.781 -2.890 1.00 77.81 174 PRO A CA 1
ATOM 1332 C C . PRO A 1 174 ? -2.987 10.970 -3.162 1.00 77.81 174 PRO A C 1
ATOM 1334 O O . PRO A 1 174 ? -3.758 10.003 -3.087 1.00 77.81 174 PRO A O 1
ATOM 1337 N N . PRO A 1 175 ? -3.427 12.185 -3.548 1.00 79.06 175 PRO A N 1
ATOM 1338 C CA . PRO A 1 175 ? -4.816 12.456 -3.914 1.00 79.06 175 PRO A CA 1
ATOM 1339 C C . PRO A 1 175 ? -5.361 11.480 -4.970 1.00 79.06 175 PRO A C 1
ATOM 1341 O O . PRO A 1 175 ? -4.673 11.128 -5.927 1.00 79.06 175 PRO A O 1
ATOM 1344 N N . GLY A 1 176 ? -6.603 11.026 -4.787 1.00 79.81 176 GLY A N 1
ATOM 1345 C CA . GLY A 1 176 ? -7.273 10.059 -5.668 1.00 79.81 176 GLY A CA 1
ATOM 1346 C C . GLY A 1 176 ? -6.915 8.585 -5.424 1.00 79.81 176 GLY A C 1
ATOM 1347 O O . GLY A 1 176 ? -7.686 7.711 -5.808 1.00 79.81 176 GLY A O 1
ATOM 1348 N N . PHE A 1 177 ? -5.808 8.274 -4.739 1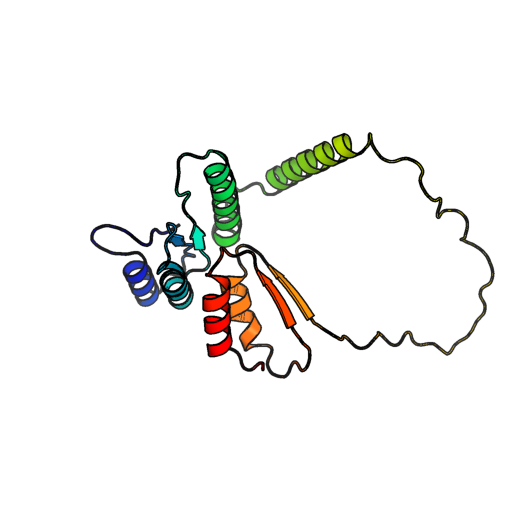.00 83.38 177 PHE A N 1
ATOM 1349 C CA . PHE A 1 177 ? -5.463 6.885 -4.399 1.00 83.38 177 PHE A CA 1
ATOM 1350 C C . PHE A 1 177 ? -6.244 6.365 -3.187 1.00 83.38 177 PHE A C 1
ATOM 1352 O O . PHE A 1 177 ? -6.549 5.175 -3.120 1.00 83.38 177 PHE A O 1
ATOM 1359 N N . THR A 1 178 ? -6.587 7.240 -2.241 1.00 88.12 178 THR A N 1
ATOM 1360 C CA . THR A 1 178 ? -7.314 6.889 -1.010 1.00 88.12 178 THR A CA 1
ATOM 1361 C C . THR A 1 178 ? -8.709 6.322 -1.278 1.00 88.12 178 THR A C 1
ATOM 1363 O O . THR A 1 178 ? -9.108 5.375 -0.604 1.00 88.12 178 THR A O 1
ATOM 1366 N N . GLU A 1 179 ? -9.430 6.837 -2.280 1.00 88.25 179 GLU A N 1
ATOM 1367 C CA . GLU A 1 179 ? -10.757 6.331 -2.656 1.00 88.25 179 GLU A CA 1
ATOM 1368 C C . GLU A 1 179 ? -10.677 4.909 -3.226 1.00 88.25 179 GLU A C 1
ATOM 1370 O O . GLU A 1 179 ? -11.353 4.005 -2.738 1.00 88.25 179 GLU A O 1
ATOM 1375 N N . GLU A 1 180 ? -9.822 4.684 -4.227 1.00 87.12 180 GLU A N 1
ATOM 1376 C CA . GLU A 1 180 ? -9.644 3.350 -4.811 1.00 87.12 180 GLU A CA 1
ATOM 1377 C C . GLU A 1 180 ? -9.107 2.355 -3.777 1.00 87.12 180 GLU A C 1
ATOM 1379 O O . GLU A 1 180 ? -9.532 1.200 -3.766 1.00 87.12 180 GLU A O 1
ATOM 1384 N N . PHE A 1 181 ? -8.251 2.802 -2.850 1.00 88.75 181 PHE A N 1
ATOM 1385 C CA . PHE A 1 181 ? -7.815 1.994 -1.714 1.00 88.75 181 PHE A CA 1
ATOM 1386 C C . PHE A 1 181 ? -8.973 1.600 -0.799 1.00 88.75 181 PHE A C 1
ATOM 1388 O O . PHE A 1 181 ? -9.134 0.412 -0.527 1.00 88.75 181 PHE A O 1
ATOM 1395 N N . ALA A 1 182 ? -9.822 2.548 -0.389 1.00 90.69 182 ALA A N 1
ATOM 1396 C CA . ALA A 1 182 ? -11.010 2.262 0.413 1.00 90.69 182 ALA A CA 1
ATOM 1397 C C . ALA A 1 182 ? -11.956 1.279 -0.300 1.00 90.69 182 ALA A C 1
ATOM 1399 O O . ALA A 1 182 ? -12.345 0.277 0.294 1.00 90.69 182 ALA A O 1
ATOM 1400 N N . ARG A 1 183 ? -12.228 1.478 -1.600 1.00 89.50 183 ARG A N 1
ATOM 1401 C CA . ARG A 1 183 ? -13.009 0.539 -2.434 1.00 89.50 183 ARG A CA 1
ATOM 1402 C C . ARG A 1 183 ? -12.356 -0.842 -2.552 1.00 89.50 183 ARG A C 1
ATOM 1404 O O . ARG A 1 183 ? -13.051 -1.840 -2.710 1.00 89.50 183 ARG A O 1
ATOM 1411 N N . GLY A 1 184 ? -11.027 -0.920 -2.518 1.00 87.62 184 GLY A N 1
ATOM 1412 C CA . GLY A 1 184 ? -10.288 -2.183 -2.474 1.00 87.62 184 GLY A CA 1
ATOM 1413 C C . GLY A 1 184 ? -10.403 -2.897 -1.129 1.00 87.62 184 GLY A C 1
ATOM 1414 O O . GLY A 1 184 ? -10.547 -4.115 -1.106 1.00 87.62 184 GLY A O 1
ATOM 1415 N N . MET A 1 185 ? -10.377 -2.140 -0.029 1.00 89.06 185 MET A N 1
ATOM 1416 C CA . MET A 1 185 ? -10.530 -2.656 1.331 1.00 89.06 185 MET A CA 1
ATOM 1417 C C . MET A 1 185 ? -11.953 -3.145 1.615 1.00 89.06 185 MET A C 1
ATOM 1419 O O . MET A 1 185 ? -12.112 -4.207 2.206 1.00 89.06 185 MET A O 1
ATOM 1423 N N . ASP A 1 186 ? -12.965 -2.413 1.148 1.00 91.31 186 ASP A N 1
ATOM 1424 C CA . ASP A 1 186 ? -14.388 -2.766 1.233 1.00 91.31 186 ASP A CA 1
ATOM 1425 C C . ASP A 1 186 ? -14.659 -4.177 0.676 1.00 91.31 186 ASP A C 1
ATOM 1427 O O . ASP A 1 186 ? -15.192 -5.039 1.369 1.00 91.31 186 ASP A O 1
ATOM 1431 N N . ARG A 1 187 ? -14.124 -4.483 -0.518 1.00 89.00 187 ARG A N 1
ATOM 1432 C CA . ARG A 1 187 ? -14.249 -5.800 -1.178 1.00 89.00 187 ARG A CA 1
ATOM 1433 C C . ARG A 1 187 ? -13.656 -6.990 -0.409 1.00 89.00 187 ARG A C 1
ATOM 1435 O O . ARG A 1 187 ? -13.958 -8.127 -0.764 1.00 89.00 187 ARG A O 1
ATOM 1442 N N . ILE A 1 188 ? -12.777 -6.758 0.567 1.00 87.19 188 ILE A N 1
ATOM 1443 C CA . ILE A 1 188 ? -12.103 -7.816 1.347 1.00 87.19 188 ILE A CA 1
ATOM 1444 C C . ILE A 1 188 ? -12.431 -7.762 2.845 1.00 87.19 188 ILE A C 1
ATOM 1446 O O . ILE A 1 188 ? -11.949 -8.595 3.612 1.00 87.19 188 ILE A O 1
ATOM 1450 N N . SER A 1 189 ? -13.221 -6.778 3.270 1.00 88.38 189 SER A N 1
ATOM 1451 C CA . SER A 1 189 ? -13.615 -6.555 4.657 1.00 88.38 189 SER A CA 1
ATOM 1452 C C . SER A 1 189 ? -14.979 -7.187 4.945 1.00 88.38 189 SER A C 1
ATOM 1454 O O . SER A 1 189 ? -15.776 -7.433 4.046 1.00 88.38 189 SER A O 1
ATOM 1456 N N . SER A 1 190 ? -15.265 -7.430 6.224 1.00 86.25 190 SER A N 1
ATOM 1457 C CA . SER A 1 190 ? -16.624 -7.712 6.710 1.00 86.25 190 SER A CA 1
ATOM 1458 C C . SER A 1 190 ? -17.055 -6.705 7.786 1.00 86.25 190 SER A C 1
ATOM 1460 O O . SER A 1 190 ? -17.783 -7.060 8.717 1.00 86.25 190 SER A O 1
ATOM 1462 N N . LEU A 1 191 ? -16.491 -5.498 7.729 1.00 84.38 191 LEU A N 1
ATOM 1463 C CA . LEU A 1 191 ? -16.888 -4.342 8.528 1.00 84.38 191 LEU A CA 1
ATOM 1464 C C . LEU A 1 191 ? -17.855 -3.485 7.707 1.00 84.38 191 LEU A C 1
ATOM 1466 O O . LEU A 1 191 ? -17.626 -3.312 6.513 1.00 84.38 191 LEU A O 1
ATOM 1470 N N . GLU A 1 192 ? -18.869 -2.946 8.379 1.00 62.06 192 GLU A N 1
ATOM 1471 C CA . GLU A 1 192 ? -19.804 -1.920 7.886 1.00 62.06 192 GLU A CA 1
ATOM 1472 C C . GLU A 1 192 ? -19.485 -0.566 8.547 1.00 62.06 192 GLU A C 1
ATOM 1474 O O . GLU A 1 192 ? -19.094 -0.584 9.743 1.00 62.06 192 GLU A O 1
#

Foldseek 3Di:
DAEQDDPPAGRLNVLQVCVVVVPPAAAEYEAEDDDVVLLVVVSSVVSPHQYYAYDDDDPDPVSVVVSVVVVVVLCCVRCPDVVPDDDPPVVVVVVVVVVVVVVVVVVPPDDDDDDDPPPPPDDDDDDPPDDPPPDPPDAAAEAEDEGRCLNVLLVVQQVCPPPPHHYHYHYDDDPPNVVSSVVSSVVRHPDD

Solvent-accessible surface area (backbone atoms only — not comparable to full-atom values): 12061 Å² total; per-residue (Å²): 114,40,53,50,84,50,84,101,58,34,36,59,58,51,36,51,52,36,56,75,71,64,57,92,69,83,37,33,37,41,38,71,82,61,93,72,43,39,64,55,54,49,50,41,46,77,55,61,30,42,44,74,46,66,46,66,87,69,94,56,72,67,50,51,54,51,44,46,53,52,51,52,52,49,48,56,63,62,48,43,78,87,62,63,78,86,71,67,58,68,61,54,53,54,53,50,52,51,51,55,50,51,54,52,61,69,56,66,83,74,81,84,82,83,83,81,83,82,84,77,89,81,80,79,94,72,93,73,94,76,74,77,82,74,74,75,78,83,72,62,47,79,46,79,41,59,74,56,36,73,41,50,46,69,61,48,53,49,69,53,62,84,67,92,50,59,73,49,74,49,65,75,66,62,91,69,34,58,59,49,48,51,60,54,48,56,79,59,38,72,77,135

Nearest PDB structures (foldseek):
  6ymz-assembly3_C  TM=7.448E-01  e=9.889E-09  Pectobacterium atrosepticum SCRI1043
  6ymz-assembly4_D  TM=7.439E-01  e=2.315E-08  Pectobacterium atrosepticum SCRI1043
  6ymz-assembly5_E  TM=7.595E-01  e=7.043E-08  Pectobacterium atrosepticum SCRI1043
  5wq0-assembly4_D  TM=7.434E-01  e=5.103E-03  Paenisporosarcina sp. TG-14
  6xvu-assembly2_C  TM=7.731E-01  e=6.993E-02  Deinococcus radiodurans R1 = ATCC 13939 = DSM 20539

Radius of gyration: 23.42 Å; Cα contacts (8 Å, |Δi|>4): 164; chains: 1; bounding box: 45×50×77 Å

Sequence (192 aa):
MLDIEMPGMNGFEFLEMKKELGIDIPVVMLSSLGATRPKVTMKALDLGAKDFIIKPSGSISMDIETVGHEIVAAVKRYGGAKYKTEIDTQRIDRELEKIVAHSRALEADKVPARIDMGAMVNKEIVEDSSQEKRLKKVQMILIGISTGGPAALRHVIPQLKGIKKPILIVQHMPPGFTEEFARGMDRISSLE

Secondary structure (DSSP, 8-state):
-EES--SSS-HHHHHHHHHHTT-----EEEE---TTHHHHHHHHHHTT--EEEEPP-SS-HHHHHHHHHHHHHHHHHHHTTTT-SS--HHHHHHHHHHHHHHHHHHHTTS-------SS---------TT----PPPP--EEEEE-SSHHHHHHHHGGG-TT--S-EEEEE---TTHHHHHHHHHHTT----

Mean predicted aligned error: 14.73 Å